Protein AF-A0A6J8DL76-F1 (afdb_monomer)

Sequence (234 aa):
MAEYVQQSIEEMLPELEQMERVGICTGIETRKILKKRTNYEYKLRRRTKCKEDFMQYIKYEVDVLKLIHSRRQKVRYHHKKTEIEYAITCRIHNLFRMVTNRFPNDVKLWLSHIEFSQSRKEKANVSKFFTKMLQVHNKKADLWILAAKWEWENNNSPDNARHLLQQGIRYLSNSQPLWLEYFRMELLYAEKLRQRRSVLGIEEEETDKVSDSVLEGYVAEVVYKKAIEAIPGI

Structure (mmCIF, N/CA/C/O backbone):
data_AF-A0A6J8DL76-F1
#
_entry.id   AF-A0A6J8DL76-F1
#
loop_
_atom_site.group_PDB
_atom_site.id
_atom_site.type_symbol
_atom_site.label_atom_id
_atom_site.label_alt_id
_atom_site.label_comp_id
_atom_site.label_asym_id
_atom_site.label_entity_id
_atom_site.label_seq_id
_atom_site.pdbx_PDB_ins_code
_atom_site.Cartn_x
_atom_site.Cartn_y
_atom_site.Cartn_z
_atom_site.occupancy
_atom_site.B_iso_or_equiv
_atom_site.auth_seq_id
_atom_site.auth_comp_id
_atom_site.auth_asym_id
_atom_site.auth_atom_id
_atom_site.pdbx_PDB_model_num
ATOM 1 N N . MET A 1 1 ? -19.786 -20.331 14.851 1.00 62.69 1 MET A N 1
ATOM 2 C CA . MET A 1 1 ? -19.976 -18.900 14.487 1.00 62.69 1 MET A CA 1
ATOM 3 C C . MET A 1 1 ? -19.642 -17.999 15.665 1.00 62.69 1 MET A C 1
ATOM 5 O O . MET A 1 1 ? -18.737 -17.192 15.524 1.00 62.69 1 MET A O 1
ATOM 9 N N . ALA A 1 2 ? -20.335 -18.161 16.799 1.00 76.44 2 ALA A N 1
ATOM 10 C CA . ALA A 1 2 ? -20.103 -17.379 18.013 1.00 76.44 2 ALA A CA 1
ATOM 11 C C . ALA A 1 2 ? -18.722 -17.641 18.645 1.00 76.44 2 ALA A C 1
ATOM 13 O O . ALA A 1 2 ? -18.037 -16.684 18.969 1.00 76.44 2 ALA A O 1
ATOM 14 N N . GLU A 1 3 ? -18.265 -18.898 18.706 1.00 80.44 3 GLU A N 1
ATOM 15 C CA . GLU A 1 3 ? -16.956 -19.262 19.289 1.00 80.44 3 GLU A CA 1
ATOM 16 C C . GLU A 1 3 ? -15.783 -18.517 18.652 1.00 80.44 3 GLU A C 1
ATOM 18 O O . GLU A 1 3 ? -14.941 -17.957 19.338 1.00 80.44 3 GLU A O 1
ATOM 23 N N . TYR A 1 4 ? -15.757 -18.419 17.326 1.00 79.00 4 TYR A N 1
ATOM 24 C CA . TYR A 1 4 ? -14.683 -17.691 16.672 1.00 79.00 4 TYR A CA 1
ATOM 25 C C . TYR A 1 4 ? -14.781 -16.165 16.841 1.00 79.00 4 TYR A C 1
ATOM 27 O O . TYR A 1 4 ? -13.765 -15.484 16.765 1.00 79.00 4 TYR A O 1
ATOM 35 N N . VAL A 1 5 ? -15.989 -15.606 17.012 1.00 81.44 5 VAL A N 1
ATOM 36 C CA . VAL A 1 5 ? -16.136 -14.184 17.380 1.00 81.44 5 VAL A CA 1
ATOM 37 C C . VAL A 1 5 ? -15.601 -13.977 18.793 1.00 81.44 5 VAL A C 1
ATOM 39 O O . VAL A 1 5 ? -14.903 -12.999 19.032 1.00 81.44 5 VAL A O 1
ATOM 42 N N . GLN A 1 6 ? -15.877 -14.917 19.697 1.00 83.81 6 GLN A N 1
ATOM 43 C CA . GLN A 1 6 ? -15.384 -14.902 21.068 1.00 83.81 6 GLN A CA 1
ATOM 44 C C . GLN A 1 6 ? -13.853 -14.954 21.114 1.00 83.81 6 GLN A C 1
ATOM 46 O O . GLN A 1 6 ? -13.244 -14.102 21.747 1.00 83.81 6 GLN A O 1
ATOM 51 N N . GLN A 1 7 ? -13.235 -15.845 20.339 1.00 86.06 7 GLN A N 1
ATOM 52 C CA . GLN A 1 7 ? -11.780 -15.915 20.208 1.00 86.06 7 GLN A CA 1
ATOM 53 C C . GLN A 1 7 ? -11.183 -14.595 19.695 1.00 86.06 7 GLN A C 1
ATOM 55 O O . GLN A 1 7 ? -10.232 -14.071 20.267 1.00 86.06 7 GLN A O 1
ATOM 60 N N . SER A 1 8 ? -11.769 -14.006 18.645 1.00 82.75 8 SER A N 1
ATOM 61 C CA . SER A 1 8 ? -11.318 -12.703 18.143 1.00 82.75 8 SER A CA 1
ATOM 62 C C . SER A 1 8 ? -11.475 -11.603 19.197 1.00 82.75 8 SER A C 1
ATOM 64 O O . SER A 1 8 ? -10.635 -10.716 19.281 1.00 82.75 8 SER A O 1
ATOM 66 N N . ILE A 1 9 ? -12.528 -11.651 20.017 1.00 86.12 9 ILE A N 1
ATOM 67 C CA . ILE A 1 9 ? -12.724 -10.722 21.135 1.00 86.12 9 ILE A CA 1
ATOM 68 C C . ILE A 1 9 ? -11.639 -10.892 22.195 1.00 86.12 9 ILE A C 1
ATOM 70 O O . ILE A 1 9 ? -11.075 -9.890 22.626 1.00 86.12 9 ILE A O 1
ATOM 74 N N . GLU A 1 10 ? -11.324 -12.124 22.578 1.00 88.38 10 GLU A N 1
ATOM 75 C CA . GLU A 1 10 ? -10.293 -12.438 23.569 1.00 88.38 10 GLU A CA 1
ATOM 76 C C . GLU A 1 10 ? -8.916 -11.923 23.137 1.00 88.38 10 GLU A C 1
ATOM 78 O O . GLU A 1 10 ? -8.224 -11.292 23.933 1.00 88.38 10 GLU A O 1
ATOM 83 N N . GLU A 1 11 ? -8.565 -12.060 21.855 1.00 86.62 11 GLU A N 1
ATOM 84 C CA . GLU A 1 11 ? -7.335 -11.489 21.288 1.00 86.62 11 GLU A CA 1
ATOM 85 C C . GLU A 1 11 ? -7.283 -9.948 21.379 1.00 86.62 11 GLU A C 1
ATOM 87 O O . GLU A 1 11 ? -6.202 -9.358 21.399 1.00 86.62 11 GLU A O 1
ATOM 92 N N . MET A 1 12 ? -8.438 -9.274 21.443 1.00 87.19 12 MET A N 1
ATOM 93 C CA . MET A 1 12 ? -8.547 -7.811 21.533 1.00 87.19 12 MET A CA 1
ATOM 94 C C . MET A 1 12 ? -8.566 -7.277 22.972 1.00 87.19 12 MET A C 1
ATOM 96 O O . MET A 1 12 ? -8.413 -6.070 23.169 1.00 87.19 12 MET A O 1
ATOM 100 N N . LEU A 1 13 ? -8.774 -8.122 23.984 1.00 87.56 13 LEU A N 1
ATOM 101 C CA . LEU A 1 13 ? -8.866 -7.669 25.377 1.00 87.56 13 LEU A CA 1
ATOM 102 C C . LEU A 1 13 ? -7.544 -7.100 25.915 1.00 87.56 13 LEU A C 1
ATOM 104 O O . LEU A 1 13 ? -7.583 -5.999 26.472 1.00 87.56 13 LEU A O 1
ATOM 108 N N . PRO A 1 14 ? -6.374 -7.742 25.702 1.00 88.62 14 PRO A N 1
ATOM 109 C CA . PRO A 1 14 ? -5.116 -7.238 26.240 1.00 88.62 14 PRO A CA 1
ATOM 110 C C . PRO A 1 14 ? -4.807 -5.818 25.763 1.00 88.62 14 PRO A C 1
ATOM 112 O O . PRO A 1 14 ? -4.433 -4.969 26.570 1.00 88.62 14 PRO A O 1
ATOM 115 N N . GLU A 1 15 ? -5.015 -5.515 24.476 1.00 88.88 15 GLU A N 1
ATOM 116 C CA . GLU A 1 15 ? -4.757 -4.168 23.950 1.00 88.88 15 GLU A CA 1
ATOM 117 C C . GLU A 1 15 ? -5.680 -3.109 24.573 1.00 88.88 15 GLU A C 1
ATOM 119 O O . GLU A 1 15 ? -5.218 -2.010 24.882 1.00 88.88 15 GLU A O 1
ATOM 124 N N . LEU A 1 16 ? -6.957 -3.430 24.813 1.00 87.38 16 LEU A N 1
ATOM 125 C CA . LEU A 1 16 ? -7.923 -2.502 25.404 1.00 87.38 16 LEU A CA 1
ATOM 126 C C . LEU A 1 16 ? -7.629 -2.245 26.884 1.00 87.38 16 LEU A C 1
ATOM 128 O O . LEU A 1 16 ? -7.693 -1.096 27.323 1.00 87.38 16 LEU A O 1
ATOM 132 N N . GLU A 1 17 ? -7.242 -3.278 27.634 1.00 87.62 17 GLU A N 1
ATOM 133 C CA . GLU A 1 17 ? -6.797 -3.118 29.019 1.00 87.62 17 GLU A CA 1
ATOM 134 C C . GLU A 1 17 ? -5.550 -2.238 29.108 1.00 87.62 17 GLU A C 1
ATOM 136 O O . GLU A 1 17 ? -5.467 -1.360 29.966 1.00 87.62 17 GLU A O 1
ATOM 141 N N . GLN A 1 18 ? -4.578 -2.426 28.208 1.00 86.31 18 GLN A N 1
ATOM 142 C CA . GLN A 1 18 ? -3.398 -1.563 28.189 1.00 86.31 18 GLN A CA 1
ATOM 143 C C . GLN A 1 18 ? -3.759 -0.120 27.824 1.00 86.31 18 GLN A C 1
ATOM 145 O O . GLN A 1 18 ? -3.187 0.807 28.394 1.00 86.31 18 GLN A O 1
ATOM 150 N N . MET A 1 19 ? -4.712 0.105 26.914 1.00 86.19 19 MET A N 1
ATOM 151 C CA . MET A 1 19 ? -5.176 1.458 26.584 1.00 86.19 19 MET A CA 1
ATOM 152 C C . MET A 1 19 ? -5.778 2.182 27.794 1.00 86.19 19 MET A C 1
ATOM 154 O O . MET A 1 19 ? -5.574 3.392 27.934 1.00 86.19 19 MET A O 1
ATOM 158 N N . GLU A 1 20 ? -6.483 1.451 28.658 1.00 88.06 20 GLU A N 1
ATOM 159 C CA . GLU A 1 20 ? -7.056 1.971 29.901 1.00 88.06 20 GLU A CA 1
ATOM 160 C C . GLU A 1 20 ? -5.982 2.208 30.970 1.00 88.06 20 GLU A C 1
ATOM 162 O O . GLU A 1 20 ? -5.913 3.300 31.528 1.00 88.06 20 GLU A O 1
ATOM 167 N N . ARG A 1 21 ? -5.066 1.250 31.181 1.00 85.69 21 ARG A N 1
ATOM 168 C CA . ARG A 1 21 ? -3.944 1.390 32.134 1.00 85.69 21 ARG A CA 1
ATOM 169 C C . ARG A 1 21 ? -3.031 2.567 31.805 1.00 85.69 21 ARG A C 1
ATOM 171 O O . ARG A 1 21 ? -2.523 3.229 32.701 1.00 85.69 21 ARG A O 1
ATOM 178 N N . VAL A 1 22 ? -2.811 2.819 30.517 1.00 83.88 22 VAL A N 1
ATOM 179 C CA . VAL A 1 22 ? -1.987 3.934 30.035 1.00 83.88 22 VAL A CA 1
ATOM 180 C C . VAL A 1 22 ? -2.760 5.267 30.059 1.00 83.88 22 VAL A C 1
ATOM 182 O O . VAL A 1 22 ? -2.176 6.325 29.839 1.00 83.88 22 VAL A O 1
ATOM 185 N N . GLY A 1 23 ? -4.070 5.245 30.331 1.00 81.56 23 GLY A N 1
ATOM 186 C CA . GLY A 1 23 ? -4.909 6.444 30.398 1.00 81.56 23 GLY A CA 1
ATOM 187 C C . GLY A 1 23 ? -5.188 7.088 29.036 1.00 81.56 23 GLY A C 1
ATOM 188 O O . GLY A 1 23 ? -5.550 8.259 28.965 1.00 81.56 23 GLY A O 1
ATOM 189 N N . ILE A 1 24 ? -5.017 6.348 27.934 1.00 84.38 24 ILE A N 1
ATOM 190 C CA . ILE A 1 24 ? -5.287 6.853 26.574 1.00 84.38 24 ILE A CA 1
ATOM 191 C C . ILE A 1 24 ? -6.793 6.889 26.318 1.00 84.38 24 ILE A C 1
ATOM 193 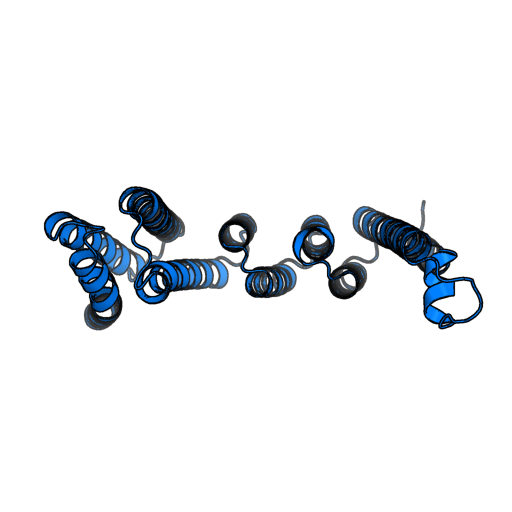O O . ILE A 1 24 ? -7.304 7.790 25.646 1.00 84.38 24 ILE A O 1
ATOM 197 N N . CYS A 1 25 ? -7.505 5.892 26.832 1.00 86.81 25 CYS A N 1
ATOM 198 C CA . CYS A 1 25 ? -8.950 5.775 26.733 1.00 86.81 25 CYS A CA 1
ATOM 199 C C . CYS A 1 25 ? -9.547 5.540 28.113 1.00 86.81 25 CYS A C 1
ATOM 201 O O . CYS A 1 25 ? -8.943 4.892 28.962 1.00 86.81 25 CYS A O 1
ATOM 203 N N . THR A 1 26 ? -10.757 6.050 28.314 1.00 90.62 26 THR A N 1
ATOM 204 C CA . THR A 1 26 ? -11.534 5.749 29.522 1.00 90.62 26 THR A CA 1
ATOM 205 C C . THR A 1 26 ? -12.208 4.382 29.397 1.00 90.62 26 THR A C 1
ATOM 207 O O . THR A 1 26 ? -12.521 3.949 28.284 1.00 90.62 26 THR A O 1
ATOM 210 N N . GLY A 1 27 ? -12.531 3.733 30.519 1.00 89.25 27 GLY A N 1
ATOM 211 C CA . GLY A 1 27 ? -13.253 2.451 30.523 1.00 89.25 27 GLY A CA 1
ATOM 212 C C . GLY A 1 27 ? -14.601 2.480 29.779 1.00 89.25 27 GLY A C 1
ATOM 213 O O . GLY A 1 27 ? -15.072 1.479 29.239 1.00 89.25 27 GLY A O 1
ATOM 214 N N . ILE A 1 28 ? -15.241 3.650 29.680 1.00 91.62 28 ILE A N 1
ATOM 215 C CA . ILE A 1 28 ? -16.479 3.824 28.902 1.00 91.62 28 ILE A CA 1
ATOM 216 C C . ILE A 1 28 ? -16.181 3.772 27.397 1.00 91.62 28 ILE A C 1
ATOM 218 O O . ILE A 1 28 ? -16.939 3.189 26.618 1.00 91.62 28 ILE A O 1
ATOM 222 N N . GLU A 1 29 ? -15.081 4.385 26.967 1.00 91.50 29 GLU A N 1
ATOM 223 C CA . GLU A 1 29 ? -14.655 4.384 25.570 1.00 91.50 29 GLU A CA 1
ATOM 224 C C . GLU A 1 29 ? -14.157 3.012 25.128 1.00 91.50 29 GLU A C 1
ATOM 226 O O . GLU A 1 29 ? -14.534 2.573 24.042 1.00 91.50 29 GLU A O 1
ATOM 231 N N . THR A 1 30 ? -13.386 2.305 25.960 1.00 89.88 30 THR A N 1
ATOM 232 C CA . THR A 1 30 ? -12.915 0.945 25.649 1.00 89.88 30 THR A CA 1
ATOM 233 C C . THR A 1 30 ? -14.094 -0.009 25.458 1.00 89.88 30 THR A C 1
ATOM 235 O O . THR A 1 30 ? -14.145 -0.721 24.456 1.00 89.88 30 THR A O 1
ATOM 238 N N . ARG A 1 31 ? -15.128 0.067 26.311 1.00 91.12 31 ARG A N 1
ATOM 239 C CA . ARG A 1 31 ? -16.387 -0.683 26.129 1.00 91.12 31 ARG A CA 1
ATOM 240 C C . ARG A 1 31 ? -17.121 -0.312 24.839 1.00 91.12 31 ARG A C 1
ATOM 242 O O . ARG A 1 31 ? -17.650 -1.191 24.157 1.00 91.12 31 ARG A O 1
ATOM 249 N N . LYS A 1 32 ? -17.156 0.975 24.469 1.00 93.56 32 LYS A N 1
ATOM 250 C CA . LYS A 1 32 ? -17.749 1.423 23.193 1.00 93.56 32 LYS A CA 1
ATOM 251 C C . LYS A 1 32 ? -16.972 0.888 21.988 1.00 93.56 32 LYS A C 1
ATOM 253 O O . LYS A 1 32 ? -17.602 0.472 21.015 1.00 93.56 32 LYS A O 1
ATOM 258 N N . ILE A 1 33 ? -15.640 0.886 22.049 1.00 92.38 33 ILE A N 1
ATOM 259 C CA . ILE A 1 33 ? -14.771 0.323 21.005 1.00 92.38 33 ILE A CA 1
ATOM 260 C C . ILE A 1 33 ? -15.022 -1.178 20.881 1.00 92.38 33 ILE A C 1
ATOM 262 O O . ILE A 1 33 ? -15.298 -1.659 19.782 1.00 92.38 33 ILE A O 1
ATOM 266 N N . LEU A 1 34 ? -15.033 -1.894 22.007 1.00 92.06 34 LEU A N 1
ATOM 267 C CA . LEU A 1 34 ? -15.304 -3.325 22.047 1.00 92.06 34 LEU A CA 1
ATOM 268 C C . LEU A 1 34 ? -16.658 -3.650 21.408 1.00 92.06 34 LEU A C 1
ATOM 270 O O . LEU A 1 34 ? -16.714 -4.453 20.483 1.00 92.06 34 LEU A O 1
ATOM 274 N N . LYS A 1 35 ? -17.731 -2.952 21.802 1.00 93.00 35 LYS A N 1
ATOM 275 C CA . LYS A 1 35 ? -19.075 -3.143 21.229 1.00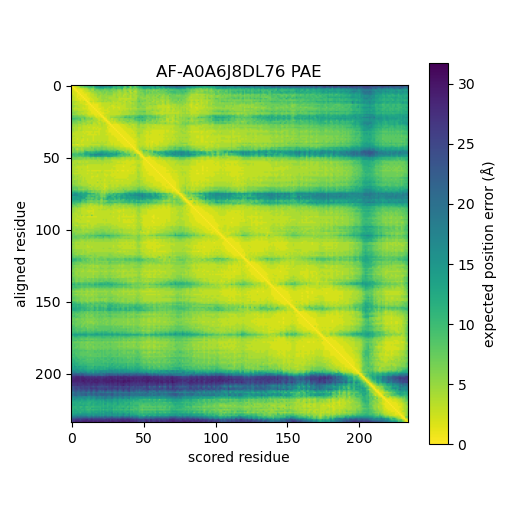 93.00 35 LYS A CA 1
ATOM 276 C C . LYS A 1 35 ? -19.129 -2.871 19.721 1.00 93.00 35 LYS A C 1
ATOM 278 O O . LYS A 1 35 ? -19.870 -3.530 18.997 1.00 93.00 35 LYS A O 1
ATOM 283 N N . LYS A 1 36 ? -18.379 -1.886 19.216 1.00 93.56 36 LYS A N 1
ATOM 284 C CA . LYS A 1 36 ? -18.308 -1.639 17.767 1.00 93.56 36 LYS A CA 1
ATOM 285 C C . LYS A 1 36 ? -17.554 -2.754 17.045 1.00 93.56 36 LYS A C 1
ATOM 287 O O . LYS A 1 36 ? -18.025 -3.205 16.005 1.00 93.56 36 LYS A O 1
ATOM 292 N N . ARG A 1 37 ? -16.436 -3.220 17.601 1.00 93.06 37 ARG A N 1
ATOM 293 C CA . ARG A 1 37 ? -15.647 -4.326 17.040 1.00 93.06 37 ARG A CA 1
ATOM 294 C C . ARG A 1 37 ? -16.427 -5.631 17.013 1.00 93.06 37 ARG A C 1
ATOM 296 O O . ARG A 1 37 ? -16.474 -6.263 15.965 1.00 93.06 37 ARG A O 1
ATOM 303 N N . THR A 1 38 ? -17.127 -5.978 18.094 1.00 90.75 38 THR A N 1
ATOM 304 C CA . THR A 1 38 ? -17.978 -7.177 18.124 1.00 90.75 38 THR A CA 1
ATOM 305 C C . THR A 1 38 ? -19.027 -7.140 17.015 1.00 90.75 38 THR A C 1
ATOM 307 O O . THR A 1 38 ? -19.193 -8.116 16.289 1.00 90.75 38 THR A O 1
ATOM 310 N N . ASN A 1 39 ? -19.680 -5.994 16.806 1.00 91.81 39 ASN A N 1
ATOM 311 C CA . ASN A 1 39 ? -20.649 -5.831 15.724 1.00 91.81 39 ASN A CA 1
ATOM 312 C C . ASN A 1 39 ? -20.027 -6.044 14.334 1.00 91.81 39 ASN A C 1
ATOM 314 O O . ASN A 1 39 ? -20.664 -6.665 13.481 1.00 91.81 39 ASN A O 1
ATOM 318 N N . TYR A 1 40 ? -18.810 -5.547 14.088 1.00 91.38 40 TYR A N 1
ATOM 319 C CA . TYR A 1 40 ? -18.106 -5.795 12.827 1.00 91.38 40 TYR A CA 1
ATOM 320 C C . TYR A 1 40 ? -17.702 -7.265 12.674 1.00 91.38 40 TYR A C 1
ATOM 322 O O . TYR A 1 40 ? -17.945 -7.835 11.615 1.00 91.38 40 TYR A O 1
ATOM 330 N N . GLU A 1 41 ? -17.209 -7.918 13.725 1.00 89.88 41 GLU A N 1
ATOM 331 C CA . GLU A 1 41 ? -16.883 -9.351 13.702 1.00 89.88 41 GLU A CA 1
ATOM 332 C C . GLU A 1 41 ? -18.104 -10.219 13.365 1.00 89.88 41 GLU A C 1
ATOM 334 O O . GLU A 1 41 ? -18.044 -11.100 12.501 1.00 89.88 41 GLU A O 1
ATOM 339 N N . TYR A 1 42 ? -19.263 -9.914 13.954 1.00 89.69 42 TYR A N 1
ATOM 340 C CA . TYR A 1 42 ? -20.512 -10.583 13.589 1.00 89.69 42 TYR A CA 1
ATOM 341 C C . TYR A 1 42 ? -20.901 -10.339 12.127 1.00 89.69 42 TYR A C 1
ATOM 343 O O . TYR A 1 42 ? -21.353 -11.272 11.458 1.00 89.69 42 TYR A O 1
ATOM 351 N N . LYS A 1 43 ? -20.717 -9.117 11.605 1.00 87.69 43 LYS A N 1
ATOM 352 C CA . LYS A 1 43 ? -20.978 -8.800 10.189 1.00 87.69 43 LYS A CA 1
ATOM 353 C C . LYS A 1 43 ? -20.057 -9.580 9.248 1.00 87.69 43 LYS A C 1
ATOM 355 O O . LYS A 1 43 ? -20.544 -10.180 8.295 1.00 87.69 43 LYS A O 1
ATOM 360 N N . LEU A 1 44 ? -18.761 -9.649 9.546 1.00 85.00 44 LEU A N 1
ATOM 361 C CA . LEU A 1 44 ? -17.752 -10.324 8.719 1.00 85.00 44 LEU A CA 1
ATOM 362 C C . LEU A 1 44 ? -17.965 -11.831 8.601 1.00 85.00 44 LEU A C 1
ATOM 364 O O . LEU A 1 44 ? -17.535 -12.454 7.623 1.00 85.00 44 LEU A O 1
ATOM 368 N N . ARG A 1 45 ? -18.602 -12.437 9.604 1.00 84.06 45 ARG A N 1
ATOM 369 C CA . ARG A 1 45 ? -18.860 -13.875 9.612 1.00 84.06 45 ARG A CA 1
ATOM 370 C C . ARG A 1 45 ? -20.197 -14.265 8.993 1.00 84.06 45 ARG A C 1
ATOM 372 O O . ARG A 1 45 ? -20.409 -15.459 8.795 1.00 84.06 45 ARG A O 1
ATOM 379 N N . ARG A 1 46 ? -21.067 -13.308 8.636 1.00 83.38 46 ARG A N 1
ATOM 380 C CA . ARG A 1 46 ? -22.318 -13.579 7.901 1.00 83.38 46 ARG A CA 1
ATOM 381 C C . ARG A 1 46 ? -22.045 -14.431 6.656 1.00 83.38 46 ARG A C 1
ATOM 383 O O . ARG A 1 46 ? -20.976 -14.345 6.051 1.00 83.38 46 ARG A O 1
ATOM 390 N N . ARG A 1 47 ? -23.030 -15.254 6.267 1.00 69.31 47 ARG A N 1
ATOM 391 C CA . ARG A 1 47 ? -22.931 -16.131 5.083 1.00 69.31 47 ARG A CA 1
ATOM 392 C C . ARG A 1 47 ? -22.643 -15.323 3.814 1.00 69.31 47 ARG A C 1
ATOM 394 O O . ARG A 1 47 ? -21.773 -15.694 3.034 1.00 69.31 47 ARG A O 1
ATOM 401 N N . THR A 1 48 ? -23.318 -14.189 3.654 1.00 77.62 48 THR A N 1
ATOM 402 C CA . THR A 1 48 ? -23.055 -13.202 2.605 1.00 77.62 48 THR A CA 1
ATOM 403 C C . THR A 1 48 ? -22.068 -12.163 3.122 1.00 77.62 48 THR A C 1
ATOM 405 O O . THR A 1 48 ? -22.409 -11.352 3.985 1.00 77.62 48 THR A O 1
ATOM 408 N N . LYS A 1 49 ? -20.837 -12.197 2.613 1.00 77.94 49 LYS A N 1
ATOM 409 C CA . LYS A 1 49 ? -19.790 -11.243 2.988 1.00 77.94 49 LYS A CA 1
ATOM 410 C C . LYS A 1 49 ? -19.722 -10.128 1.954 1.00 77.94 49 LYS A C 1
ATOM 412 O O . LYS A 1 49 ? -19.292 -10.376 0.828 1.00 77.94 49 LYS A O 1
ATOM 417 N N . CYS A 1 50 ? -20.123 -8.924 2.343 1.00 83.94 50 CYS A N 1
ATOM 418 C CA . CYS A 1 50 ? -20.072 -7.747 1.483 1.00 83.94 50 CYS A CA 1
ATOM 419 C C . CYS A 1 50 ? -18.705 -7.064 1.591 1.00 83.94 50 CYS A C 1
ATOM 421 O O . CYS A 1 50 ? -18.121 -6.988 2.673 1.00 83.94 50 CYS A O 1
ATOM 423 N N . LYS A 1 51 ? -18.190 -6.547 0.472 1.00 87.50 51 LYS A N 1
ATOM 424 C CA . LYS A 1 51 ? -16.928 -5.791 0.432 1.00 87.50 51 LYS A CA 1
ATOM 425 C C . LYS A 1 51 ? -17.017 -4.534 1.304 1.00 87.50 51 LYS A C 1
ATOM 427 O O . LYS A 1 51 ? -16.065 -4.178 1.994 1.00 87.50 51 LYS A O 1
ATOM 432 N N . GLU A 1 52 ? -18.176 -3.890 1.299 1.00 89.69 52 GLU A N 1
ATOM 433 C CA . GLU A 1 52 ? -18.473 -2.652 2.015 1.00 89.69 52 GLU A CA 1
ATOM 434 C C . GLU A 1 52 ? -18.306 -2.823 3.528 1.00 89.69 52 GLU A C 1
ATOM 436 O O . GLU A 1 52 ? -17.770 -1.930 4.179 1.00 89.69 52 GLU A O 1
ATOM 441 N N . ASP A 1 53 ? -18.688 -3.978 4.082 1.00 90.94 53 ASP A N 1
ATOM 442 C CA . ASP A 1 53 ? -18.546 -4.262 5.515 1.00 90.94 53 ASP A CA 1
ATOM 443 C C . ASP A 1 53 ? -17.073 -4.292 5.937 1.00 90.94 53 ASP A C 1
ATOM 445 O O . ASP A 1 53 ? -16.706 -3.720 6.966 1.00 90.94 53 ASP A O 1
ATOM 449 N N . PHE A 1 54 ? -16.205 -4.901 5.121 1.00 90.50 54 PHE A N 1
ATOM 450 C CA . PHE A 1 54 ? -14.770 -4.873 5.383 1.00 90.50 54 PHE A CA 1
ATOM 451 C C . PHE A 1 54 ? -14.200 -3.461 5.266 1.00 90.50 54 PHE A C 1
ATOM 453 O O . PHE A 1 54 ? -13.409 -3.055 6.112 1.00 90.50 54 PHE A O 1
ATOM 460 N N . MET A 1 55 ? -14.607 -2.701 4.247 1.00 92.00 55 MET A N 1
ATOM 461 C CA . MET A 1 55 ? -14.130 -1.329 4.054 1.00 92.00 55 MET A CA 1
ATOM 462 C C . MET A 1 55 ? -14.541 -0.415 5.208 1.00 92.00 55 MET A C 1
ATOM 464 O O . MET A 1 55 ? -13.730 0.376 5.690 1.00 92.00 55 MET A O 1
ATOM 468 N N . GLN A 1 56 ? -15.776 -0.549 5.695 1.00 93.50 56 GLN A N 1
ATOM 469 C CA . GLN A 1 56 ? -16.246 0.162 6.883 1.00 93.50 56 GLN A CA 1
ATOM 470 C C . GLN A 1 56 ? -15.442 -0.230 8.120 1.00 93.50 56 GLN A C 1
ATOM 472 O O . GLN A 1 56 ? -15.082 0.644 8.912 1.00 93.50 56 GLN A O 1
ATOM 477 N N . TYR A 1 57 ? -15.128 -1.518 8.277 1.00 94.06 57 TYR A N 1
ATOM 478 C CA . TYR A 1 57 ? -14.367 -1.969 9.430 1.00 94.06 57 TYR A CA 1
ATOM 479 C C . TYR A 1 57 ? -12.909 -1.494 9.396 1.00 94.06 57 TYR A C 1
ATOM 481 O O . TYR A 1 57 ? -12.413 -0.958 10.385 1.00 94.06 57 TYR A O 1
ATOM 489 N N . ILE A 1 58 ? -12.249 -1.593 8.241 1.00 94.31 58 ILE A N 1
ATOM 490 C CA . ILE A 1 58 ? -10.894 -1.072 8.025 1.00 94.31 58 ILE A CA 1
ATOM 491 C C . ILE A 1 58 ? -10.854 0.429 8.310 1.00 94.31 58 ILE A C 1
ATOM 493 O O . ILE A 1 58 ? -9.995 0.883 9.063 1.00 94.31 58 ILE A O 1
ATOM 497 N N . LYS A 1 59 ? -11.807 1.199 7.766 1.00 94.75 59 LYS A N 1
ATOM 498 C CA . LYS A 1 59 ? -11.910 2.640 8.032 1.00 94.75 59 LYS A CA 1
ATOM 499 C C . LYS A 1 59 ? -12.033 2.915 9.530 1.00 94.75 59 LYS A C 1
ATOM 501 O O . LYS A 1 59 ? -11.315 3.759 10.055 1.00 94.75 59 LYS A O 1
ATOM 506 N N . TYR A 1 60 ? -12.892 2.166 10.220 1.00 95.50 60 TYR A N 1
ATOM 507 C CA . TYR A 1 60 ? -13.067 2.297 11.660 1.00 95.50 60 TYR A CA 1
ATOM 508 C C . TYR A 1 60 ? -11.774 2.016 12.444 1.00 95.50 60 TYR A C 1
ATOM 510 O O . TYR A 1 60 ? -11.413 2.815 13.304 1.00 95.50 60 TYR A O 1
ATOM 518 N N . GLU A 1 61 ? -11.050 0.934 12.147 1.00 94.19 61 GLU A N 1
ATOM 519 C CA . GLU A 1 61 ? -9.783 0.624 12.831 1.00 94.19 61 GLU A CA 1
ATOM 520 C C . GLU A 1 61 ? -8.692 1.664 12.528 1.00 94.19 61 GLU A C 1
ATOM 522 O O . GLU A 1 61 ? -7.945 2.053 13.428 1.00 94.19 61 GLU A O 1
ATOM 527 N N . VAL A 1 62 ? -8.628 2.184 11.297 1.00 94.19 62 VAL A N 1
ATOM 528 C CA . VAL A 1 62 ? -7.722 3.289 10.939 1.00 94.19 62 VAL A CA 1
ATOM 529 C C . VAL A 1 62 ? -8.055 4.553 11.738 1.00 94.19 62 VAL A C 1
ATOM 531 O O . VAL A 1 62 ? -7.148 5.220 12.237 1.00 94.19 62 VAL A O 1
ATOM 534 N N . ASP A 1 63 ? -9.337 4.881 11.902 1.00 94.81 63 ASP A N 1
ATOM 535 C CA . ASP A 1 63 ? -9.773 6.042 12.683 1.00 94.81 63 ASP A CA 1
ATOM 536 C C . ASP A 1 63 ? -9.476 5.867 14.183 1.00 94.81 63 ASP A C 1
ATOM 538 O O . ASP A 1 63 ? -9.028 6.810 14.839 1.00 94.81 63 ASP A O 1
ATOM 542 N N . VAL A 1 64 ? -9.640 4.653 14.724 1.00 92.50 64 VAL A N 1
ATOM 543 C CA . VAL A 1 64 ? -9.226 4.315 16.097 1.00 92.50 64 VAL A CA 1
ATOM 544 C C . VAL A 1 64 ? -7.715 4.485 16.262 1.00 92.50 64 VAL A C 1
ATOM 546 O O . VAL A 1 64 ? -7.273 5.104 17.231 1.00 92.50 64 VAL A O 1
ATOM 549 N N . LEU A 1 65 ? -6.912 4.012 15.306 1.00 91.94 65 LEU A N 1
ATOM 550 C CA . LEU A 1 65 ? -5.458 4.170 15.343 1.00 91.94 65 LEU A CA 1
ATOM 551 C C . LEU A 1 65 ? -5.044 5.650 15.311 1.00 91.94 65 LEU A C 1
ATOM 553 O O . LEU A 1 65 ? -4.188 6.064 16.095 1.00 91.94 65 LEU A O 1
ATOM 557 N N . LYS A 1 66 ? -5.679 6.466 14.459 1.00 92.12 66 LYS A N 1
ATOM 558 C CA . LYS A 1 66 ? -5.460 7.923 14.411 1.00 92.12 66 LYS A CA 1
ATOM 559 C C . LYS A 1 66 ? -5.814 8.590 15.739 1.00 92.12 66 LYS A C 1
ATOM 561 O O . LYS A 1 66 ? -5.026 9.386 16.244 1.00 92.12 66 LYS A O 1
ATOM 566 N N . LEU A 1 67 ? -6.956 8.234 16.332 1.00 91.38 67 LEU A N 1
ATOM 567 C CA . LEU A 1 67 ? -7.383 8.749 17.635 1.00 91.38 67 LEU A CA 1
ATOM 568 C C . LEU A 1 67 ? -6.348 8.437 18.723 1.00 91.38 67 LEU A C 1
ATOM 570 O O . LEU A 1 67 ? -5.955 9.333 19.473 1.00 91.38 67 LEU A O 1
ATOM 574 N N . ILE A 1 68 ? -5.886 7.187 18.792 1.00 89.38 68 ILE A N 1
ATOM 575 C CA . ILE A 1 68 ? -4.861 6.751 19.751 1.00 89.38 68 ILE A CA 1
ATOM 576 C C . ILE A 1 68 ? -3.569 7.537 19.539 1.00 89.38 68 ILE A C 1
ATOM 578 O O . ILE A 1 68 ? -2.989 8.031 20.507 1.00 89.38 68 ILE A O 1
ATOM 582 N N . HIS A 1 69 ? -3.146 7.708 18.286 1.00 88.38 69 HIS A N 1
ATOM 583 C CA . HIS A 1 69 ? -1.945 8.463 17.957 1.00 88.38 69 HIS A CA 1
ATOM 584 C C . HIS A 1 69 ? -2.039 9.923 18.427 1.00 88.38 69 HIS A C 1
ATOM 586 O O . HIS A 1 69 ? -1.159 10.397 19.147 1.00 88.38 69 HIS A O 1
ATOM 592 N N . SER A 1 70 ? -3.136 10.620 18.112 1.00 89.69 70 SER A N 1
ATOM 593 C CA . SER A 1 70 ? -3.360 12.002 18.555 1.00 89.69 70 SER A CA 1
ATOM 594 C C . SER A 1 70 ? -3.420 12.131 20.079 1.00 89.69 70 SER A C 1
ATOM 596 O O . SER A 1 70 ? -2.928 13.109 20.637 1.00 89.69 70 SER A O 1
ATOM 598 N N . ARG A 1 71 ? -3.999 11.154 20.786 1.00 88.44 71 ARG A N 1
ATOM 599 C CA . ARG A 1 71 ? -4.048 11.169 22.256 1.00 88.44 71 ARG A CA 1
ATOM 600 C C . ARG A 1 71 ? -2.684 10.916 22.881 1.00 88.44 71 ARG A C 1
ATOM 602 O O . ARG A 1 71 ? -2.324 11.614 23.822 1.00 88.44 71 ARG A O 1
ATOM 609 N N . ARG A 1 72 ? -1.887 10.000 22.329 1.00 87.25 72 ARG A N 1
ATOM 610 C CA . ARG A 1 72 ? -0.507 9.778 22.786 1.00 87.25 72 ARG A CA 1
ATOM 611 C C . ARG A 1 72 ? 0.355 11.026 22.642 1.00 87.25 72 ARG A C 1
ATOM 613 O O . ARG A 1 72 ? 1.096 11.346 23.566 1.00 87.25 72 ARG A O 1
ATOM 620 N N . GLN A 1 73 ? 0.208 11.767 21.543 1.00 85.94 73 GLN A N 1
ATOM 621 C CA . GLN A 1 73 ? 0.902 13.047 21.371 1.00 85.94 73 GLN A CA 1
ATOM 622 C C . GLN A 1 73 ? 0.536 14.062 22.469 1.00 85.94 73 GLN A C 1
ATOM 624 O O . GLN A 1 73 ? 1.405 14.795 22.933 1.00 85.94 73 GLN A O 1
ATOM 629 N N . LYS A 1 74 ? -0.726 14.075 22.926 1.00 85.69 74 LYS A N 1
ATOM 630 C CA . LYS A 1 74 ? -1.194 14.958 24.009 1.00 85.69 74 L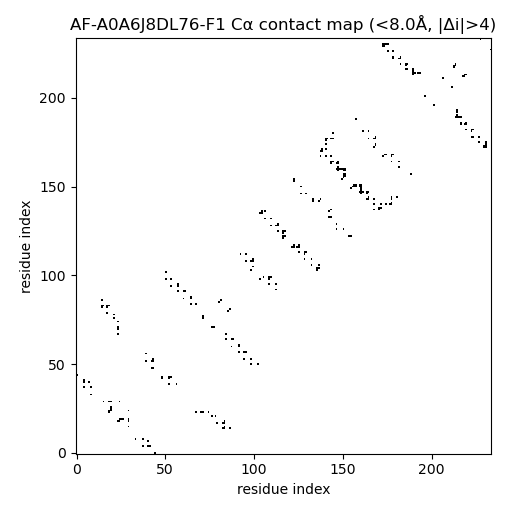YS A CA 1
ATOM 631 C C . LYS A 1 74 ? -0.699 14.528 25.389 1.00 85.69 74 LYS A C 1
ATOM 633 O O . LYS A 1 74 ? -0.210 15.361 26.139 1.00 85.69 74 LYS A O 1
ATOM 638 N N . VAL A 1 75 ? -0.807 13.238 25.711 1.00 82.88 75 VAL A N 1
ATOM 639 C CA . VAL A 1 75 ? -0.383 12.682 27.011 1.00 82.88 75 VAL A CA 1
ATOM 640 C C . VAL A 1 75 ? 1.151 12.648 27.128 1.00 82.88 75 VAL A C 1
ATOM 642 O O . VAL A 1 75 ? 1.686 12.593 28.229 1.00 82.88 75 VAL A O 1
ATOM 645 N N . ARG A 1 76 ? 1.875 12.695 25.996 1.00 76.81 76 ARG A N 1
ATOM 646 C CA . ARG A 1 76 ? 3.346 12.603 25.890 1.00 76.81 76 ARG A CA 1
ATOM 647 C C . ARG A 1 76 ? 3.943 11.338 26.519 1.00 76.81 76 ARG A C 1
ATOM 649 O O . ARG A 1 76 ? 5.146 11.259 26.750 1.00 76.81 76 ARG A O 1
ATOM 656 N N . TYR A 1 77 ? 3.121 10.311 26.715 1.00 76.50 77 TYR A N 1
ATOM 657 C CA . TYR A 1 77 ? 3.519 9.037 27.295 1.00 76.50 77 TYR A CA 1
ATOM 658 C C . TYR A 1 77 ? 3.473 7.921 26.240 1.00 76.50 77 TYR A C 1
ATOM 660 O O . TYR A 1 77 ? 2.429 7.584 25.670 1.00 76.50 77 TYR A O 1
ATOM 668 N N . HIS A 1 78 ? 4.647 7.357 25.953 1.00 73.94 78 HIS A N 1
ATOM 669 C CA . HIS A 1 78 ? 4.879 6.449 24.822 1.00 73.94 78 HIS A CA 1
ATOM 670 C C . HIS A 1 78 ? 5.077 4.985 25.237 1.00 73.94 78 HIS A C 1
ATOM 672 O O . HIS A 1 78 ? 5.367 4.136 24.393 1.00 73.94 78 HIS A O 1
ATOM 678 N N . HIS A 1 79 ? 4.888 4.664 26.517 1.00 74.69 79 HIS A N 1
ATOM 679 C CA . HIS A 1 79 ? 4.998 3.292 27.003 1.00 74.69 79 HIS A CA 1
ATOM 680 C C . HIS A 1 79 ? 3.963 2.381 26.314 1.00 74.69 79 HIS A C 1
ATOM 682 O O . HIS A 1 79 ? 2.852 2.819 25.969 1.00 74.69 79 HIS A O 1
ATOM 688 N N . LYS A 1 80 ? 4.350 1.120 26.070 1.00 76.56 80 LYS A N 1
ATOM 689 C CA . LYS A 1 80 ? 3.526 0.083 25.413 1.00 76.56 80 LYS A CA 1
ATOM 690 C C . LYS A 1 80 ? 2.952 0.474 24.049 1.00 76.56 80 LYS A C 1
ATOM 692 O O . LYS A 1 80 ? 1.909 -0.026 23.627 1.00 76.56 80 LYS A O 1
ATOM 697 N N . LYS A 1 81 ? 3.625 1.380 23.331 1.00 79.12 81 LYS A N 1
ATOM 698 C CA . LYS A 1 81 ? 3.230 1.766 21.970 1.00 79.12 81 LYS A CA 1
ATOM 699 C C . LYS A 1 81 ? 3.135 0.551 21.053 1.00 79.12 81 LYS A C 1
ATOM 701 O O . LYS A 1 81 ? 2.162 0.441 20.317 1.00 79.12 81 LYS A O 1
ATOM 706 N N . THR A 1 82 ? 4.101 -0.360 21.138 1.00 77.50 82 THR A N 1
ATOM 707 C CA . THR A 1 82 ? 4.117 -1.592 20.350 1.00 77.50 82 THR A CA 1
ATOM 708 C C . THR A 1 82 ? 2.901 -2.450 20.682 1.00 77.50 82 THR A C 1
ATOM 710 O O . THR A 1 82 ? 2.106 -2.694 19.796 1.00 77.50 82 THR A O 1
ATOM 713 N N . GLU A 1 83 ? 2.652 -2.790 21.948 1.00 81.25 83 GLU A N 1
ATOM 714 C CA . GLU A 1 83 ? 1.510 -3.639 22.342 1.00 81.25 83 GLU A CA 1
ATOM 715 C C . GLU A 1 83 ? 0.150 -3.131 21.830 1.00 81.25 83 GLU A C 1
ATOM 717 O O . GLU A 1 83 ? -0.684 -3.931 21.426 1.00 81.25 83 GLU A O 1
ATOM 722 N N . ILE A 1 84 ? -0.066 -1.812 21.804 1.00 84.19 84 ILE A N 1
ATOM 723 C CA . ILE A 1 84 ? -1.354 -1.228 21.399 1.00 84.19 84 ILE A CA 1
ATOM 724 C C . ILE A 1 84 ? -1.390 -0.911 19.897 1.00 84.19 84 ILE A C 1
ATOM 726 O O . ILE A 1 84 ? -2.265 -1.380 19.174 1.00 84.19 84 ILE A O 1
ATOM 730 N N . GLU A 1 85 ? -0.460 -0.091 19.397 1.00 87.50 85 GLU A N 1
ATOM 731 C CA . GLU A 1 85 ? -0.508 0.356 17.999 1.00 87.50 85 GLU A CA 1
ATOM 732 C C . GLU A 1 85 ? -0.157 -0.769 17.026 1.00 87.50 85 GLU A C 1
ATOM 734 O O . GLU A 1 85 ? -0.744 -0.829 15.945 1.00 87.50 85 GLU A O 1
ATOM 739 N N . TYR A 1 86 ? 0.785 -1.652 17.376 1.00 88.06 86 TYR A N 1
ATOM 740 C CA . TYR A 1 86 ? 1.143 -2.780 16.516 1.00 88.06 86 TYR A CA 1
ATOM 741 C C . TYR A 1 86 ? -0.011 -3.776 16.424 1.00 88.06 86 TYR A C 1
ATOM 743 O O . TYR A 1 86 ? -0.340 -4.185 15.319 1.00 88.06 86 TYR A O 1
ATOM 751 N N . ALA A 1 87 ? -0.692 -4.092 17.533 1.00 89.88 87 ALA A N 1
ATOM 752 C CA . ALA A 1 87 ? -1.836 -5.006 17.520 1.00 89.88 87 ALA A CA 1
ATOM 753 C C . ALA A 1 87 ? -2.966 -4.505 16.599 1.00 89.88 87 ALA A C 1
ATOM 755 O O . ALA A 1 87 ? -3.447 -5.246 15.736 1.00 89.88 87 ALA A O 1
ATOM 756 N N . ILE A 1 88 ? -3.307 -3.214 16.683 1.00 90.06 88 ILE A N 1
ATOM 757 C CA . ILE A 1 88 ? -4.290 -2.584 15.787 1.00 90.06 88 ILE A CA 1
ATOM 758 C C . ILE A 1 88 ? -3.791 -2.580 14.334 1.00 90.06 88 ILE A C 1
ATOM 760 O O . ILE A 1 88 ? -4.552 -2.879 13.415 1.00 90.06 88 ILE A O 1
ATOM 764 N N . THR A 1 89 ? -2.506 -2.298 14.107 1.00 91.62 89 THR A N 1
ATOM 765 C CA . THR A 1 89 ? -1.903 -2.313 12.761 1.00 91.62 89 THR A CA 1
ATOM 766 C C . THR A 1 89 ? -1.951 -3.719 12.146 1.00 91.62 89 THR A C 1
ATOM 768 O O . THR A 1 89 ? -2.389 -3.884 11.006 1.00 91.62 89 THR A O 1
ATOM 771 N N . CYS A 1 90 ? -1.601 -4.755 12.911 1.00 90.38 90 CYS A N 1
ATOM 772 C CA . CYS A 1 90 ? -1.717 -6.154 12.505 1.00 90.38 90 CYS A CA 1
ATOM 773 C C . CYS A 1 90 ? -3.161 -6.532 12.178 1.00 90.38 90 CYS A C 1
ATOM 775 O O . CYS A 1 90 ? -3.399 -7.212 11.178 1.00 90.38 90 CYS A O 1
ATOM 777 N N . ARG A 1 91 ? -4.135 -6.059 12.964 1.00 91.62 91 ARG A N 1
ATOM 778 C CA . ARG A 1 91 ? -5.559 -6.266 12.674 1.00 91.62 91 ARG A CA 1
ATOM 779 C C . ARG A 1 91 ? -5.955 -5.641 11.343 1.00 91.62 91 ARG A C 1
ATOM 781 O O . ARG A 1 91 ? -6.566 -6.318 10.521 1.00 91.62 91 ARG A O 1
ATOM 788 N N . ILE A 1 92 ? -5.550 -4.398 11.089 1.00 93.75 92 ILE A N 1
ATOM 789 C CA . ILE A 1 92 ? -5.804 -3.719 9.812 1.00 93.75 92 ILE A CA 1
ATOM 790 C C . ILE A 1 92 ? -5.193 -4.516 8.648 1.00 93.75 92 ILE A C 1
ATOM 792 O O . ILE A 1 92 ? -5.875 -4.767 7.656 1.00 93.75 92 ILE A O 1
ATOM 796 N N . HIS A 1 93 ? -3.953 -4.999 8.775 1.00 92.62 93 HIS A N 1
ATOM 797 C CA . HIS A 1 93 ? -3.335 -5.850 7.752 1.00 92.62 93 HIS A CA 1
ATOM 798 C C . HIS A 1 93 ? -4.063 -7.179 7.546 1.00 92.62 93 HIS A C 1
ATOM 800 O O . HIS A 1 93 ? -4.210 -7.621 6.406 1.00 92.62 93 HIS A O 1
ATOM 806 N N . ASN A 1 94 ? -4.537 -7.811 8.620 1.00 92.00 94 ASN A N 1
ATOM 807 C CA . ASN A 1 94 ? -5.325 -9.036 8.531 1.00 92.00 94 ASN A CA 1
ATOM 808 C C . ASN A 1 94 ? -6.640 -8.794 7.787 1.00 92.00 94 ASN A C 1
ATOM 810 O O . ASN A 1 94 ? -6.980 -9.581 6.905 1.00 92.00 94 ASN A O 1
ATOM 814 N N . LEU A 1 95 ? -7.330 -7.687 8.074 1.00 92.19 95 LEU A N 1
ATOM 815 C CA . LEU A 1 95 ? -8.552 -7.299 7.373 1.00 92.19 95 LEU A CA 1
ATOM 816 C C . LEU A 1 95 ? -8.297 -7.041 5.891 1.00 92.19 95 LEU A C 1
ATOM 818 O O . LEU A 1 95 ? -8.986 -7.624 5.056 1.00 92.19 95 LEU A O 1
ATOM 822 N N . PHE A 1 96 ? -7.274 -6.253 5.549 1.00 93.25 96 PHE A N 1
ATOM 823 C CA . PHE A 1 96 ? -6.895 -6.051 4.151 1.00 93.25 96 PHE A CA 1
ATOM 824 C C . PHE A 1 96 ? -6.573 -7.375 3.458 1.00 93.25 96 PHE A C 1
ATOM 826 O O . PHE A 1 96 ? -7.104 -7.629 2.385 1.00 93.25 96 PHE A O 1
ATOM 833 N N . ARG A 1 97 ? -5.802 -8.264 4.096 1.00 91.44 97 ARG A N 1
ATOM 834 C CA . ARG A 1 97 ? -5.482 -9.596 3.558 1.00 91.44 97 ARG A CA 1
ATOM 835 C C . ARG A 1 97 ? -6.732 -10.445 3.313 1.00 91.44 97 ARG A C 1
ATOM 837 O O . ARG A 1 97 ? -6.811 -11.144 2.308 1.00 91.44 97 ARG A O 1
ATOM 844 N N . MET A 1 98 ? -7.714 -10.404 4.213 1.00 89.81 98 MET A N 1
ATOM 845 C CA . MET A 1 98 ? -8.982 -11.118 4.024 1.00 89.81 98 MET A CA 1
ATOM 846 C C . MET A 1 98 ? -9.772 -10.571 2.832 1.00 89.81 98 MET A C 1
ATOM 848 O O . MET A 1 98 ? -10.382 -11.349 2.096 1.00 89.81 98 MET A O 1
ATOM 852 N N . VAL A 1 99 ? -9.758 -9.249 2.644 1.00 90.81 99 VAL A N 1
ATOM 853 C CA . VAL A 1 99 ? -10.441 -8.572 1.537 1.00 90.81 99 VAL A CA 1
ATOM 854 C C . VAL A 1 99 ? -9.756 -8.847 0.211 1.00 90.81 99 VAL A C 1
ATOM 856 O O . VAL A 1 99 ? -10.431 -9.247 -0.732 1.00 90.81 99 VAL A O 1
ATOM 859 N N . THR A 1 100 ? -8.439 -8.674 0.133 1.00 90.56 100 THR A N 1
ATOM 860 C CA . THR A 1 100 ? -7.673 -8.843 -1.107 1.00 90.56 100 THR A CA 1
ATOM 861 C C . THR A 1 100 ? -7.662 -10.294 -1.574 1.00 90.56 100 THR A C 1
ATOM 863 O O . THR A 1 100 ? -7.805 -10.545 -2.765 1.00 90.56 100 THR A O 1
ATOM 866 N N . ASN A 1 101 ? -7.619 -11.265 -0.656 1.00 88.94 101 ASN A N 1
ATOM 867 C CA . ASN A 1 101 ? -7.753 -12.682 -1.012 1.00 88.94 101 ASN A CA 1
ATOM 868 C C . ASN A 1 101 ? -9.147 -13.033 -1.559 1.00 88.94 101 ASN A C 1
ATOM 870 O O . ASN A 1 101 ? -9.286 -13.980 -2.327 1.00 88.94 101 ASN A O 1
ATOM 874 N N . ARG A 1 102 ? -10.194 -12.311 -1.141 1.00 88.94 102 ARG A N 1
ATOM 875 C CA . ARG A 1 102 ? -11.578 -12.568 -1.570 1.00 88.94 102 ARG A CA 1
ATOM 876 C C . ARG A 1 102 ? -11.951 -11.810 -2.839 1.00 88.94 102 ARG A C 1
ATOM 878 O O . ARG A 1 102 ? -12.663 -12.349 -3.678 1.00 88.94 102 ARG A O 1
ATOM 885 N N . PHE A 1 103 ? -11.489 -10.572 -2.957 1.00 88.62 103 PHE A N 1
ATOM 886 C CA . PHE A 1 103 ? -11.748 -9.675 -4.077 1.00 88.62 103 PHE A CA 1
ATOM 887 C C . PHE A 1 103 ? -10.422 -9.282 -4.744 1.00 88.62 103 PHE A C 1
ATOM 889 O O . PHE A 1 103 ? -10.058 -8.105 -4.738 1.00 88.62 103 PHE A O 1
ATOM 896 N N . PRO A 1 104 ? -9.691 -10.250 -5.329 1.00 87.88 104 PRO A N 1
ATOM 897 C CA . PRO A 1 104 ? -8.363 -9.999 -5.882 1.00 87.88 104 PRO A CA 1
ATOM 898 C C . PRO A 1 104 ? -8.406 -9.048 -7.078 1.00 87.88 104 PRO A C 1
ATOM 900 O O . PRO A 1 104 ? -7.445 -8.331 -7.310 1.00 87.88 104 PRO A O 1
ATOM 903 N N . ASN A 1 105 ? -9.531 -8.994 -7.799 1.00 88.44 105 ASN A N 1
ATOM 904 C CA . ASN A 1 105 ? -9.691 -8.200 -9.018 1.00 88.44 105 ASN A CA 1
ATOM 905 C C . ASN A 1 105 ? -9.737 -6.680 -8.780 1.00 88.44 105 ASN A C 1
ATOM 907 O O . ASN A 1 105 ? -9.566 -5.907 -9.727 1.00 88.44 105 ASN A O 1
ATOM 911 N N . ASP A 1 106 ? -9.995 -6.237 -7.549 1.00 90.12 106 ASP A N 1
ATOM 912 C CA . ASP A 1 106 ? -10.133 -4.819 -7.246 1.00 90.12 106 ASP A CA 1
ATOM 913 C C . ASP A 1 106 ? -8.793 -4.183 -6.869 1.00 90.12 106 ASP A C 1
ATOM 915 O O . ASP A 1 106 ? -8.348 -4.215 -5.721 1.00 90.12 106 ASP A O 1
ATOM 919 N N . VAL A 1 107 ? -8.187 -3.527 -7.856 1.00 90.88 107 VAL A N 1
ATOM 920 C CA . VAL A 1 107 ? -6.928 -2.788 -7.709 1.00 90.88 107 VAL A CA 1
ATOM 921 C C . VAL A 1 107 ? -7.006 -1.725 -6.608 1.00 90.88 107 VAL A C 1
ATOM 923 O O . VAL A 1 107 ? -6.022 -1.508 -5.907 1.00 90.88 107 VAL A O 1
ATOM 926 N N . LYS A 1 108 ? -8.165 -1.081 -6.401 1.00 91.88 108 LYS A N 1
ATOM 927 C CA . LYS A 1 108 ? -8.290 -0.007 -5.400 1.00 91.88 108 LYS A CA 1
ATOM 928 C C . LYS A 1 108 ? -8.036 -0.529 -3.987 1.00 91.88 108 LYS A C 1
ATOM 930 O O . LYS A 1 108 ? -7.441 0.177 -3.184 1.00 91.88 108 LYS A O 1
ATOM 935 N N . LEU A 1 109 ? -8.432 -1.771 -3.696 1.00 92.31 109 LEU A N 1
ATOM 936 C CA . LEU A 1 109 ? -8.221 -2.399 -2.387 1.00 92.31 109 LEU A CA 1
ATOM 937 C C . LEU A 1 109 ? -6.736 -2.637 -2.108 1.00 92.31 109 LEU A C 1
ATOM 939 O O . LEU A 1 109 ? -6.269 -2.366 -1.002 1.00 92.31 109 LEU A O 1
ATOM 943 N N . TRP A 1 110 ? -5.995 -3.092 -3.120 1.00 93.06 110 TRP A N 1
ATOM 944 C CA . TRP A 1 110 ? -4.546 -3.256 -3.034 1.00 93.06 110 TRP A CA 1
ATOM 945 C C . TRP A 1 110 ? -3.840 -1.919 -2.824 1.00 93.06 110 TRP A C 1
ATOM 947 O O . TRP A 1 110 ? -3.011 -1.805 -1.921 1.00 93.06 110 TRP A O 1
ATOM 957 N N . LEU A 1 111 ? -4.213 -0.89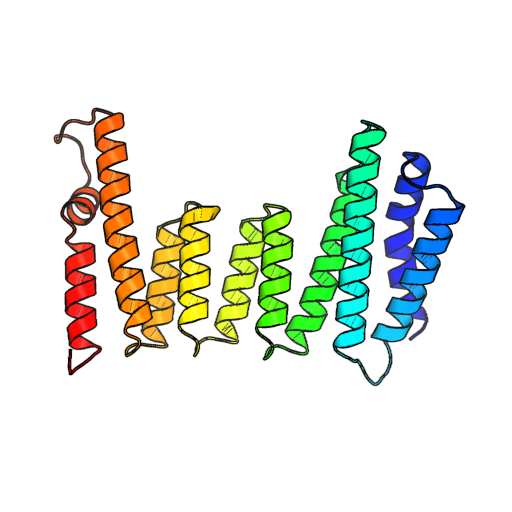4 -3.597 1.00 93.00 111 LEU A N 1
ATOM 958 C CA . LEU A 1 111 ? -3.645 0.446 -3.459 1.00 93.00 111 LEU A CA 1
ATOM 959 C C . LEU A 1 111 ? -3.923 1.039 -2.074 1.00 93.00 111 LEU A C 1
ATOM 961 O O . LEU A 1 111 ? -2.993 1.507 -1.431 1.00 93.00 111 LEU A O 1
ATOM 965 N N . SER A 1 112 ? -5.147 0.923 -1.548 1.00 93.31 112 SER A N 1
ATOM 966 C CA . SER A 1 112 ? -5.461 1.383 -0.186 1.00 93.31 112 SER A CA 1
ATOM 967 C C . SER A 1 112 ? -4.658 0.650 0.897 1.00 93.31 112 SER A C 1
ATOM 969 O O . SER A 1 112 ? -4.272 1.253 1.900 1.00 93.31 112 SER A O 1
ATOM 971 N N . HIS A 1 113 ? -4.379 -0.646 0.717 1.00 93.19 113 HIS A N 1
ATOM 972 C CA . HIS A 1 113 ? -3.528 -1.402 1.644 1.00 93.19 113 HIS A CA 1
ATOM 973 C C . HIS A 1 113 ? -2.071 -0.919 1.586 1.00 93.19 113 HIS A C 1
ATOM 975 O O . HIS A 1 113 ? -1.431 -0.745 2.627 1.00 93.19 113 HIS A O 1
ATOM 981 N N . ILE A 1 114 ? -1.567 -0.653 0.380 1.00 92.75 114 ILE A N 1
ATOM 982 C CA . ILE A 1 114 ? -0.227 -0.109 0.148 1.00 92.75 114 ILE A CA 1
ATOM 983 C C . ILE A 1 114 ? -0.102 1.297 0.743 1.00 92.75 114 ILE A C 1
ATOM 985 O O . ILE A 1 114 ? 0.829 1.533 1.507 1.00 92.75 114 ILE A O 1
ATOM 989 N N . GLU A 1 115 ? -1.051 2.198 0.486 1.00 92.12 115 GLU A N 1
ATOM 990 C CA . GLU A 1 115 ? -1.095 3.554 1.055 1.00 92.12 115 GLU A CA 1
ATOM 991 C C . GLU A 1 115 ? -1.074 3.522 2.590 1.00 92.12 115 GLU A C 1
ATOM 993 O O . GLU A 1 115 ? -0.321 4.260 3.234 1.00 92.12 115 GLU A O 1
ATOM 998 N N . PHE A 1 116 ? -1.849 2.616 3.199 1.00 92.31 116 PHE A N 1
ATOM 999 C CA . PHE A 1 116 ? -1.824 2.425 4.646 1.00 92.31 116 PHE A CA 1
ATOM 1000 C C . PHE A 1 116 ? -0.430 2.004 5.137 1.00 92.31 116 PHE A C 1
ATOM 1002 O O . PHE A 1 116 ? 0.098 2.601 6.076 1.00 92.31 116 PHE A O 1
ATOM 1009 N N . SER A 1 117 ? 0.199 1.023 4.487 1.00 90.25 117 SER A N 1
ATOM 1010 C CA . SER A 1 117 ? 1.533 0.537 4.868 1.00 90.25 117 SER A CA 1
ATOM 1011 C C . SER A 1 117 ? 2.636 1.584 4.615 1.00 90.25 117 SER A C 1
ATOM 1013 O O . SER A 1 117 ? 3.547 1.739 5.435 1.00 90.25 117 SER A O 1
ATOM 1015 N N . GLN A 1 118 ? 2.500 2.402 3.564 1.00 89.94 118 GLN A N 1
ATOM 1016 C CA . GLN A 1 118 ? 3.355 3.563 3.298 1.00 89.94 118 GLN A CA 1
ATOM 1017 C C . GLN A 1 118 ? 3.249 4.610 4.414 1.00 89.94 118 GLN A C 1
ATOM 1019 O O . GLN A 1 118 ? 4.277 5.080 4.904 1.00 89.94 118 GLN A O 1
ATOM 1024 N N . SER A 1 119 ? 2.034 4.919 4.887 1.00 88.00 119 SER A N 1
ATOM 1025 C CA . SER A 1 119 ? 1.826 5.866 5.996 1.00 88.00 119 SER A CA 1
ATOM 1026 C C . SER A 1 119 ? 2.528 5.435 7.294 1.00 88.00 119 SER A C 1
ATOM 1028 O O . SER A 1 119 ? 2.942 6.271 8.098 1.00 88.00 119 SER A O 1
ATOM 1030 N N . ARG A 1 120 ? 2.723 4.122 7.478 1.00 85.19 120 ARG A N 1
ATOM 1031 C CA . ARG A 1 120 ? 3.404 3.516 8.633 1.00 85.19 120 ARG A CA 1
ATOM 1032 C C . ARG A 1 120 ? 4.912 3.340 8.432 1.00 85.19 120 ARG A C 1
ATOM 1034 O O . ARG A 1 120 ? 5.593 2.923 9.364 1.00 85.19 120 ARG A O 1
ATOM 1041 N N . LYS A 1 121 ? 5.445 3.705 7.258 1.00 85.44 121 LYS A N 1
ATOM 1042 C CA . LYS A 1 121 ? 6.856 3.541 6.859 1.00 85.44 121 LYS A CA 1
ATOM 1043 C C . LYS A 1 121 ? 7.334 2.078 6.872 1.00 85.44 121 LYS A C 1
ATOM 1045 O O . LYS A 1 121 ? 8.526 1.812 7.016 1.00 85.44 121 LYS A O 1
ATOM 1050 N N . GLU A 1 122 ? 6.428 1.122 6.674 1.00 86.38 122 GLU A N 1
ATOM 1051 C CA . GLU A 1 122 ? 6.738 -0.312 6.669 1.00 86.38 122 GLU A CA 1
ATOM 1052 C C . GLU A 1 122 ? 7.213 -0.785 5.289 1.00 86.38 122 GLU A C 1
ATOM 1054 O O . GLU A 1 122 ? 6.519 -1.512 4.577 1.00 86.38 122 GLU A O 1
ATOM 1059 N N . LYS A 1 123 ? 8.424 -0.378 4.901 1.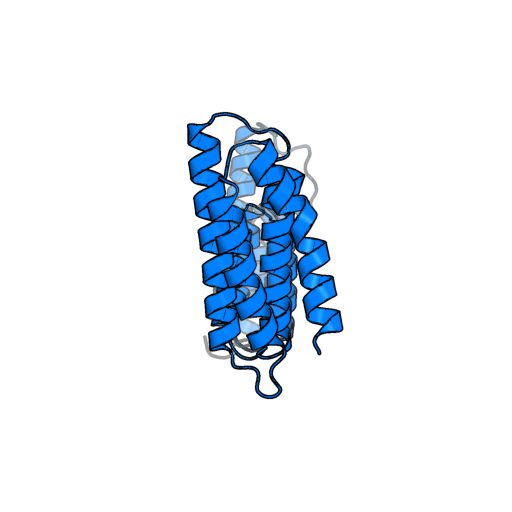00 87.38 123 LYS A N 1
ATOM 1060 C CA . LYS A 1 123 ? 8.954 -0.611 3.546 1.00 87.38 123 LYS A CA 1
ATOM 1061 C C . LYS A 1 123 ? 8.895 -2.084 3.114 1.00 87.38 123 LYS A C 1
ATOM 1063 O O . LYS A 1 123 ? 8.365 -2.398 2.055 1.00 87.38 123 LYS A O 1
ATOM 1068 N N . ALA A 1 124 ? 9.338 -3.002 3.973 1.00 87.69 124 ALA A N 1
ATOM 1069 C CA . ALA A 1 124 ? 9.354 -4.431 3.656 1.00 87.69 124 ALA A CA 1
ATOM 1070 C C . ALA A 1 124 ? 7.953 -5.022 3.401 1.00 87.69 124 ALA A C 1
ATOM 1072 O O . ALA A 1 124 ? 7.804 -5.943 2.597 1.00 87.69 124 ALA A O 1
ATOM 1073 N N . ASN A 1 125 ? 6.921 -4.514 4.082 1.00 87.19 125 ASN A N 1
ATOM 1074 C CA . ASN A 1 125 ? 5.548 -4.969 3.876 1.00 87.19 125 ASN A CA 1
ATOM 1075 C C . ASN A 1 125 ? 4.986 -4.423 2.564 1.00 87.19 125 ASN A C 1
ATOM 1077 O O . ASN A 1 125 ? 4.363 -5.177 1.820 1.00 87.19 125 ASN A O 1
ATOM 1081 N N . VAL A 1 126 ? 5.276 -3.161 2.239 1.00 90.81 126 VAL A N 1
ATOM 1082 C CA . VAL A 1 126 ? 4.879 -2.554 0.965 1.00 90.81 126 VAL A CA 1
ATOM 1083 C C . VAL A 1 126 ? 5.447 -3.339 -0.225 1.00 90.81 126 VAL A C 1
ATOM 1085 O O . VAL A 1 126 ? 4.668 -3.738 -1.090 1.00 90.81 126 VAL A O 1
ATOM 1088 N N . SER A 1 127 ? 6.742 -3.681 -0.228 1.00 89.81 127 SER A N 1
ATOM 1089 C CA . SER A 1 127 ? 7.353 -4.532 -1.270 1.00 89.81 127 SER A CA 1
ATOM 1090 C C . SER A 1 127 ? 6.638 -5.885 -1.416 1.00 89.81 127 SER A C 1
ATOM 1092 O O . SER A 1 127 ? 6.334 -6.349 -2.519 1.00 89.81 127 SER A O 1
ATOM 1094 N N . LYS A 1 128 ? 6.300 -6.529 -0.289 1.00 90.62 128 LYS A N 1
ATOM 1095 C CA . LYS A 1 128 ? 5.553 -7.800 -0.280 1.00 90.62 128 LYS A CA 1
ATOM 1096 C C . LYS A 1 128 ? 4.129 -7.647 -0.821 1.00 90.62 128 LYS A C 1
ATOM 1098 O O . LYS A 1 128 ? 3.606 -8.577 -1.431 1.00 90.62 128 LYS A O 1
ATOM 1103 N N . PHE A 1 129 ? 3.473 -6.515 -0.584 1.00 90.81 129 PHE A N 1
ATOM 1104 C CA . PHE A 1 129 ? 2.130 -6.267 -1.107 1.00 90.81 129 PHE A CA 1
ATOM 1105 C C . PHE A 1 129 ? 2.156 -5.932 -2.596 1.00 90.81 129 PHE A C 1
ATOM 1107 O O . PHE A 1 129 ? 1.319 -6.461 -3.322 1.00 90.81 129 PHE A O 1
ATOM 1114 N N . PHE A 1 130 ? 3.143 -5.167 -3.073 1.00 92.25 130 PHE A N 1
ATOM 1115 C CA . PHE A 1 130 ? 3.346 -4.940 -4.505 1.00 92.25 130 PHE A CA 1
ATOM 1116 C C . PHE A 1 130 ? 3.576 -6.249 -5.258 1.00 92.25 130 PHE A C 1
ATOM 1118 O O . PHE A 1 130 ? 2.878 -6.518 -6.230 1.00 92.25 130 PHE A O 1
ATOM 1125 N N . THR A 1 131 ? 4.477 -7.110 -4.781 1.00 91.62 131 THR A N 1
ATOM 1126 C CA . THR A 1 131 ? 4.736 -8.407 -5.434 1.00 91.62 131 THR A CA 1
ATOM 1127 C C . THR A 1 131 ? 3.483 -9.288 -5.494 1.00 91.62 131 THR A C 1
ATOM 1129 O O . THR A 1 131 ? 3.173 -9.832 -6.551 1.00 91.62 131 THR A O 1
ATOM 1132 N N . LYS A 1 132 ? 2.696 -9.367 -4.412 1.00 91.12 132 LYS A N 1
ATOM 1133 C CA . LYS A 1 132 ? 1.402 -10.081 -4.410 1.00 91.12 132 LYS A CA 1
ATOM 1134 C C . LYS A 1 132 ? 0.367 -9.458 -5.346 1.00 91.12 132 LYS A C 1
ATOM 1136 O O . LYS A 1 132 ? -0.337 -10.183 -6.042 1.00 91.12 132 LYS A O 1
ATOM 1141 N N . MET A 1 133 ? 0.273 -8.131 -5.378 1.00 92.69 133 MET A N 1
ATOM 1142 C CA . MET A 1 133 ? -0.643 -7.416 -6.266 1.00 92.69 133 MET A CA 1
ATOM 1143 C C . MET A 1 133 ? -0.294 -7.680 -7.738 1.00 92.69 133 MET A C 1
ATOM 1145 O O . MET A 1 133 ? -1.186 -7.945 -8.540 1.00 92.69 133 MET A O 1
ATOM 1149 N N . LEU A 1 134 ? 0.993 -7.656 -8.091 1.00 92.56 134 LEU A N 1
ATOM 1150 C CA . LEU A 1 134 ? 1.473 -7.881 -9.457 1.00 92.56 134 LEU A CA 1
ATOM 1151 C C . LEU A 1 134 ? 1.283 -9.330 -9.925 1.00 92.56 134 LEU A C 1
ATOM 1153 O O . LEU A 1 134 ? 1.012 -9.550 -11.102 1.00 92.56 134 LEU A O 1
ATOM 1157 N N . GLN A 1 135 ? 1.332 -10.310 -9.014 1.00 90.62 135 GLN A N 1
ATOM 1158 C CA . GLN A 1 135 ? 0.982 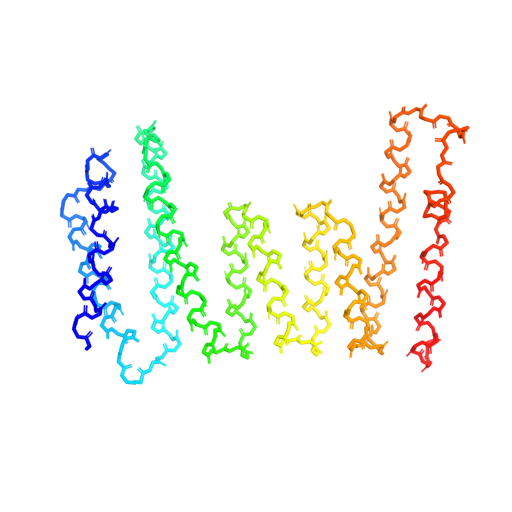-11.705 -9.327 1.00 90.62 135 GLN A CA 1
ATOM 1159 C C . GLN A 1 135 ? -0.469 -11.849 -9.806 1.00 90.62 135 GLN A C 1
ATOM 1161 O O . GLN A 1 135 ? -0.750 -12.661 -10.683 1.00 90.62 135 GLN A O 1
ATOM 1166 N N . VAL A 1 136 ? -1.386 -11.049 -9.257 1.00 90.38 136 VAL A N 1
ATOM 1167 C CA . VAL A 1 136 ? -2.800 -11.034 -9.663 1.00 90.38 136 VAL A CA 1
ATOM 1168 C C . VAL A 1 136 ? -3.021 -10.133 -10.884 1.00 90.38 136 VAL A C 1
ATOM 1170 O O . VAL A 1 136 ? -3.815 -10.455 -11.767 1.00 90.38 136 VAL A O 1
ATOM 1173 N N . HIS A 1 137 ? -2.329 -8.993 -10.947 1.00 89.19 137 HIS A N 1
ATOM 1174 C CA . HIS A 1 137 ? -2.550 -7.936 -11.936 1.00 89.19 137 HIS A CA 1
ATOM 1175 C C . HIS A 1 137 ? -1.370 -7.729 -12.891 1.00 89.19 137 HIS A C 1
ATOM 1177 O O . HIS A 1 137 ? -0.948 -6.601 -13.141 1.00 89.19 137 HIS A O 1
ATOM 1183 N N . ASN A 1 138 ? -0.870 -8.808 -13.486 1.00 88.31 138 ASN A N 1
ATOM 1184 C CA . ASN A 1 138 ? 0.280 -8.757 -14.391 1.00 88.31 138 ASN A CA 1
ATOM 1185 C C . ASN A 1 138 ? 0.019 -8.020 -15.722 1.00 88.31 138 ASN A C 1
ATOM 1187 O O . ASN A 1 138 ? 0.964 -7.519 -16.323 1.00 88.31 138 ASN A O 1
ATOM 1191 N N . LYS A 1 139 ? -1.241 -7.904 -16.169 1.00 89.06 139 LYS A N 1
ATOM 1192 C CA . LYS A 1 139 ? -1.608 -7.289 -17.463 1.00 89.06 139 LYS A CA 1
ATOM 1193 C C . LYS A 1 139 ? -1.600 -5.755 -17.486 1.00 89.06 139 LYS A C 1
ATOM 1195 O O . LYS A 1 139 ? -1.775 -5.171 -18.550 1.00 89.06 139 LYS A O 1
ATOM 1200 N N . LYS A 1 140 ? -1.466 -5.085 -16.337 1.00 90.62 140 LYS A N 1
ATOM 1201 C CA . LYS A 1 140 ? -1.563 -3.618 -16.239 1.00 90.62 140 LYS A CA 1
ATOM 1202 C C . LYS A 1 140 ? -0.176 -3.002 -16.080 1.00 90.62 140 LYS A C 1
ATOM 1204 O O . LYS A 1 140 ? 0.397 -3.083 -14.996 1.00 90.62 140 LYS A O 1
ATOM 1209 N N . ALA A 1 141 ? 0.334 -2.360 -17.132 1.00 91.06 141 ALA A N 1
ATOM 1210 C CA . ALA A 1 141 ? 1.652 -1.715 -17.131 1.00 91.06 141 ALA A CA 1
ATOM 1211 C C . ALA A 1 141 ? 1.795 -0.655 -16.023 1.00 91.06 141 ALA A C 1
ATOM 1213 O O . ALA A 1 141 ? 2.809 -0.632 -15.330 1.00 91.06 141 ALA A O 1
ATOM 1214 N N . ASP A 1 142 ? 0.748 0.140 -15.778 1.00 92.38 142 ASP A N 1
ATOM 1215 C CA . ASP A 1 142 ? 0.746 1.202 -14.759 1.00 92.38 142 ASP A CA 1
ATOM 1216 C C . ASP A 1 142 ? 1.100 0.691 -13.357 1.00 92.38 142 ASP A C 1
ATOM 1218 O O . ASP A 1 142 ? 1.757 1.381 -12.581 1.00 92.38 142 ASP A O 1
ATOM 1222 N N . LEU A 1 143 ? 0.687 -0.537 -13.023 1.00 93.62 143 LEU A N 1
ATOM 1223 C CA . LEU A 1 143 ? 0.956 -1.131 -11.714 1.00 93.62 143 LEU A CA 1
ATOM 1224 C C . LEU A 1 143 ? 2.418 -1.550 -11.559 1.00 93.62 143 LEU A C 1
ATOM 1226 O O . LEU A 1 143 ? 2.973 -1.407 -10.469 1.00 93.62 143 LEU A O 1
ATOM 1230 N N . TRP A 1 144 ? 3.041 -2.033 -12.635 1.00 94.56 144 TRP A N 1
ATOM 1231 C CA . TRP A 1 144 ? 4.473 -2.336 -12.660 1.00 94.56 144 TRP A CA 1
ATOM 1232 C C . TRP A 1 144 ? 5.301 -1.063 -12.496 1.00 94.56 144 TRP A C 1
ATOM 1234 O O . TRP A 1 144 ? 6.213 -1.029 -11.671 1.00 94.56 144 TRP A O 1
ATOM 1244 N N . ILE A 1 145 ? 4.931 -0.003 -13.221 1.00 93.50 145 ILE A N 1
ATOM 1245 C CA . ILE A 1 145 ? 5.575 1.313 -13.134 1.00 93.50 145 ILE A CA 1
ATOM 1246 C C . ILE A 1 145 ? 5.433 1.881 -11.718 1.00 93.50 145 ILE A C 1
ATOM 1248 O O . ILE A 1 145 ? 6.420 2.309 -11.123 1.00 93.50 145 ILE A O 1
ATOM 1252 N N . LEU A 1 146 ? 4.229 1.830 -11.140 1.00 93.75 146 LEU A N 1
ATOM 1253 C CA . LEU A 1 146 ? 3.973 2.306 -9.780 1.00 93.75 146 LEU A CA 1
ATOM 1254 C C . LEU A 1 146 ? 4.830 1.572 -8.740 1.00 93.75 146 LEU A C 1
ATOM 1256 O O . LEU A 1 146 ? 5.411 2.210 -7.861 1.00 93.75 146 LEU A O 1
ATOM 1260 N N . ALA A 1 147 ? 4.918 0.243 -8.840 1.00 93.69 147 ALA A N 1
ATOM 1261 C CA . ALA A 1 147 ? 5.720 -0.568 -7.930 1.00 93.69 147 ALA A CA 1
ATOM 1262 C C . ALA A 1 147 ? 7.218 -0.246 -8.051 1.00 93.69 1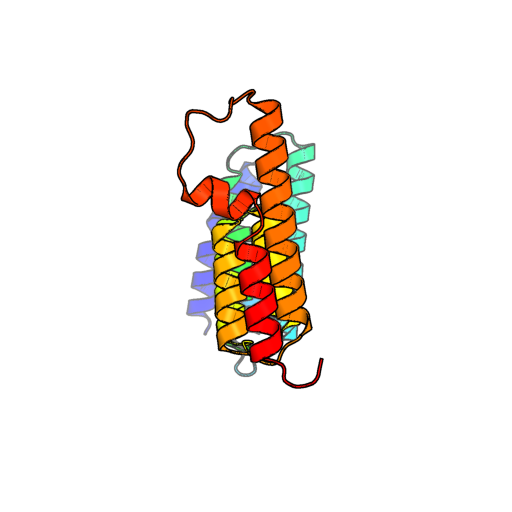47 ALA A C 1
ATOM 1264 O O . ALA A 1 147 ? 7.889 -0.040 -7.040 1.00 93.69 147 ALA A O 1
ATOM 1265 N N . ALA A 1 148 ? 7.731 -0.147 -9.280 1.00 93.50 148 ALA A N 1
ATOM 1266 C CA . ALA A 1 148 ? 9.131 0.177 -9.538 1.00 93.50 148 ALA A CA 1
ATOM 1267 C C . ALA A 1 148 ? 9.502 1.585 -9.055 1.00 93.50 148 ALA A C 1
ATOM 1269 O O . ALA A 1 148 ? 10.523 1.761 -8.388 1.00 93.50 148 ALA A O 1
ATOM 1270 N N . LYS A 1 149 ? 8.639 2.574 -9.318 1.00 92.62 149 LYS A N 1
ATOM 1271 C CA . LYS A 1 149 ? 8.808 3.946 -8.833 1.00 92.62 149 LYS A CA 1
ATOM 1272 C C . LYS A 1 149 ? 8.886 3.995 -7.308 1.00 92.62 149 LYS A C 1
ATOM 1274 O O . LYS A 1 149 ? 9.752 4.668 -6.756 1.00 92.62 149 LYS A O 1
ATOM 1279 N N . TRP A 1 150 ? 8.026 3.245 -6.621 1.00 92.44 150 TRP A N 1
ATOM 1280 C CA . TRP A 1 150 ? 8.043 3.194 -5.162 1.00 92.44 150 TRP A CA 1
ATOM 1281 C C . TRP A 1 150 ? 9.320 2.542 -4.600 1.00 92.44 150 TRP A C 1
ATOM 1283 O O . TRP A 1 150 ? 9.912 3.066 -3.653 1.00 92.44 150 TRP A O 1
ATOM 1293 N N . GLU A 1 151 ? 9.785 1.428 -5.176 1.00 90.81 151 GLU A N 1
ATOM 1294 C CA . GLU A 1 151 ? 11.047 0.785 -4.762 1.00 90.81 151 GLU A CA 1
ATOM 1295 C C . GLU A 1 151 ? 12.253 1.724 -4.938 1.00 90.81 151 GLU A C 1
ATOM 1297 O O . GLU A 1 151 ? 13.141 1.783 -4.079 1.00 90.81 151 GLU A O 1
ATOM 1302 N N . TRP A 1 152 ? 12.245 2.512 -6.014 1.00 87.62 152 TRP A N 1
ATOM 1303 C CA . TRP A 1 152 ? 13.265 3.512 -6.296 1.00 87.62 152 TRP A CA 1
ATOM 1304 C C . TRP A 1 152 ? 13.250 4.676 -5.296 1.00 87.62 152 TRP A C 1
ATOM 1306 O O . TRP A 1 152 ? 14.253 4.935 -4.628 1.00 87.62 152 TRP A O 1
ATOM 1316 N N . GLU A 1 153 ? 12.115 5.370 -5.178 1.00 87.69 153 GLU A N 1
ATOM 1317 C CA . GLU A 1 153 ? 11.999 6.621 -4.417 1.00 87.69 153 GLU A CA 1
ATOM 1318 C C . GLU A 1 153 ? 11.950 6.383 -2.903 1.00 87.69 153 GLU A C 1
ATOM 1320 O O . GLU A 1 153 ? 12.574 7.109 -2.127 1.00 87.69 153 GLU A O 1
ATOM 1325 N N . ASN A 1 154 ? 11.215 5.363 -2.452 1.00 85.56 154 ASN A N 1
ATOM 1326 C CA . ASN A 1 154 ? 10.948 5.151 -1.031 1.00 85.56 154 ASN A CA 1
ATOM 1327 C C . ASN A 1 154 ? 11.843 4.073 -0.414 1.00 85.56 154 ASN A C 1
ATOM 1329 O O . ASN A 1 154 ? 12.247 4.213 0.749 1.00 85.56 154 ASN A O 1
ATOM 1333 N N . ASN A 1 155 ? 12.139 2.992 -1.143 1.00 82.94 155 ASN A N 1
ATOM 1334 C CA . ASN A 1 155 ? 12.949 1.890 -0.619 1.00 82.94 155 ASN A CA 1
ATOM 1335 C C . ASN A 1 155 ? 14.454 2.054 -0.886 1.00 82.94 155 ASN A C 1
ATOM 1337 O O . ASN A 1 155 ? 15.249 1.375 -0.242 1.00 82.94 155 ASN A O 1
ATOM 1341 N N . ASN A 1 156 ? 14.853 3.001 -1.749 1.00 83.81 156 ASN A N 1
ATOM 1342 C CA . ASN A 1 156 ? 16.243 3.199 -2.183 1.00 83.81 156 ASN A CA 1
ATOM 1343 C C . ASN A 1 156 ? 16.885 1.911 -2.735 1.00 83.81 156 ASN A C 1
ATOM 1345 O O . ASN A 1 156 ? 18.093 1.718 -2.604 1.00 83.81 156 ASN A O 1
ATOM 1349 N N . SER A 1 157 ? 16.086 1.029 -3.343 1.00 88.31 157 SER A N 1
ATOM 1350 C CA . SER A 1 157 ? 16.562 -0.232 -3.913 1.00 88.31 157 SER A CA 1
ATOM 1351 C C . SER A 1 157 ? 16.446 -0.198 -5.443 1.00 88.31 157 SER A C 1
ATOM 1353 O O . SER A 1 157 ? 15.405 -0.576 -5.991 1.00 88.31 157 SER A O 1
ATOM 1355 N N . PRO A 1 158 ? 17.494 0.271 -6.151 1.00 86.69 158 PRO A N 1
ATOM 1356 C CA . PRO A 1 158 ? 17.497 0.327 -7.613 1.00 86.69 158 PRO A CA 1
ATOM 1357 C C . PRO A 1 158 ? 17.421 -1.075 -8.233 1.00 86.69 158 PRO A C 1
ATOM 1359 O O . PRO A 1 158 ? 16.749 -1.267 -9.243 1.00 86.69 158 PRO A O 1
ATOM 1362 N N . ASP A 1 159 ? 18.029 -2.075 -7.591 1.00 89.25 159 ASP A N 1
ATOM 1363 C CA . ASP A 1 159 ? 18.024 -3.460 -8.066 1.00 89.25 159 ASP A CA 1
ATOM 1364 C C . ASP A 1 159 ? 16.630 -4.092 -8.010 1.00 89.25 159 ASP A C 1
ATOM 1366 O O . ASP A 1 159 ? 16.219 -4.753 -8.964 1.00 89.25 159 ASP A O 1
ATOM 1370 N N . ASN A 1 160 ? 15.857 -3.839 -6.945 1.00 89.88 160 ASN A N 1
ATOM 1371 C CA . ASN A 1 160 ? 14.471 -4.304 -6.866 1.00 89.88 160 ASN A CA 1
ATOM 1372 C C . ASN A 1 160 ? 13.595 -3.627 -7.924 1.00 89.88 160 ASN A C 1
ATOM 1374 O O . ASN A 1 160 ? 12.792 -4.298 -8.571 1.00 89.88 160 ASN A O 1
ATOM 1378 N N . ALA A 1 161 ? 13.763 -2.316 -8.131 1.00 91.56 161 ALA A N 1
ATOM 1379 C CA . ALA A 1 161 ? 13.040 -1.585 -9.170 1.00 91.56 161 ALA A CA 1
ATOM 1380 C C . ALA A 1 161 ? 13.359 -2.141 -10.569 1.00 91.56 161 ALA A C 1
ATOM 1382 O O . ALA A 1 161 ? 12.444 -2.438 -11.339 1.00 91.56 161 ALA A O 1
ATOM 1383 N N . ARG A 1 162 ? 14.644 -2.380 -10.868 1.00 91.75 162 ARG A N 1
ATOM 1384 C CA . ARG A 1 162 ? 15.104 -3.032 -12.103 1.00 91.75 162 ARG A CA 1
ATOM 1385 C C . ARG A 1 162 ? 14.496 -4.424 -12.259 1.00 91.75 162 ARG A C 1
ATOM 1387 O O . ARG A 1 162 ? 13.969 -4.740 -13.322 1.00 91.75 162 ARG A O 1
ATOM 1394 N N . HIS A 1 163 ? 14.523 -5.238 -11.206 1.00 92.81 163 HIS A N 1
ATOM 1395 C CA . HIS A 1 163 ? 13.955 -6.583 -11.230 1.00 92.81 163 HIS A CA 1
ATOM 1396 C C . HIS A 1 163 ? 12.454 -6.565 -11.544 1.00 92.81 163 HIS A C 1
ATOM 1398 O O . HIS A 1 163 ? 11.999 -7.327 -12.396 1.00 92.81 163 HIS A O 1
ATOM 1404 N N . LEU A 1 164 ? 11.691 -5.668 -10.911 1.00 93.00 164 LEU A N 1
ATOM 1405 C CA . LEU A 1 164 ? 10.260 -5.500 -11.170 1.00 93.00 164 LEU A CA 1
ATOM 1406 C C . LEU A 1 164 ? 9.978 -5.065 -12.610 1.00 93.00 164 LEU A C 1
ATOM 1408 O O . LEU A 1 164 ? 9.098 -5.635 -13.250 1.00 93.00 164 LEU A O 1
ATOM 1412 N N . LEU A 1 165 ? 10.728 -4.099 -13.144 1.00 92.50 165 LEU A N 1
ATOM 1413 C CA . LEU A 1 165 ? 10.547 -3.633 -14.523 1.00 92.50 165 LEU A CA 1
ATOM 1414 C C . LEU A 1 165 ? 10.893 -4.727 -15.535 1.00 92.50 165 LEU A C 1
ATOM 1416 O O . LEU A 1 165 ? 10.116 -4.980 -16.452 1.00 92.50 165 LEU A O 1
ATOM 1420 N N . GLN A 1 166 ? 11.993 -5.451 -15.323 1.00 92.19 166 GLN A N 1
ATOM 1421 C CA . GLN A 1 166 ? 12.367 -6.593 -16.159 1.00 92.19 166 GLN A CA 1
ATOM 1422 C C . GLN A 1 166 ? 11.323 -7.714 -16.103 1.00 92.19 166 GLN A C 1
ATOM 1424 O O . GLN A 1 166 ? 11.003 -8.304 -17.134 1.00 92.19 166 GLN A O 1
ATOM 1429 N N . GLN A 1 167 ? 10.767 -8.013 -14.924 1.00 92.75 167 GLN A N 1
ATOM 1430 C CA . GLN A 1 167 ? 9.652 -8.954 -14.801 1.00 92.75 167 GLN A CA 1
ATOM 1431 C C . GLN A 1 167 ? 8.414 -8.458 -15.553 1.00 92.75 167 GLN A C 1
ATOM 1433 O O . GLN A 1 167 ? 7.808 -9.231 -16.291 1.00 92.75 167 GLN A O 1
ATOM 1438 N N . GLY A 1 168 ? 8.064 -7.180 -15.413 1.00 90.94 168 GLY A N 1
ATOM 1439 C CA . GLY A 1 168 ? 6.941 -6.576 -16.121 1.00 90.94 168 GLY A CA 1
ATOM 1440 C C . GLY A 1 168 ? 7.096 -6.672 -17.639 1.00 90.94 168 GLY A C 1
ATOM 1441 O O . GLY A 1 168 ? 6.154 -7.072 -18.314 1.00 90.94 168 GLY A O 1
ATOM 1442 N N . ILE A 1 169 ? 8.291 -6.397 -18.170 1.00 91.38 169 ILE A N 1
ATOM 1443 C CA . ILE A 1 169 ? 8.603 -6.487 -19.606 1.00 91.38 169 ILE A CA 1
ATOM 1444 C C . ILE A 1 169 ? 8.446 -7.923 -20.120 1.00 91.38 169 ILE A C 1
ATOM 1446 O O . ILE A 1 169 ? 7.981 -8.124 -21.238 1.00 91.38 169 ILE A O 1
ATOM 1450 N N . ARG A 1 170 ? 8.762 -8.940 -19.306 1.00 90.75 170 ARG A N 1
ATOM 1451 C CA . ARG A 1 170 ? 8.518 -10.345 -19.684 1.00 90.75 170 ARG A CA 1
ATOM 1452 C C . ARG A 1 170 ? 7.030 -10.652 -19.868 1.00 90.75 170 ARG A C 1
ATOM 1454 O O . ARG A 1 170 ? 6.694 -11.476 -20.709 1.00 90.75 170 ARG A O 1
ATOM 1461 N N . TYR A 1 171 ? 6.150 -10.021 -19.088 1.00 88.94 171 TYR A N 1
ATOM 1462 C CA . TYR A 1 171 ? 4.697 -10.183 -19.231 1.00 88.94 171 TYR A CA 1
ATOM 1463 C C . TYR A 1 171 ? 4.099 -9.272 -20.311 1.00 88.94 171 TYR A C 1
ATOM 1465 O O . TYR A 1 171 ? 3.135 -9.655 -20.971 1.00 88.94 171 TYR A O 1
ATOM 1473 N N . LEU A 1 172 ? 4.638 -8.062 -20.460 1.00 89.12 172 LEU A N 1
ATOM 1474 C CA . LEU A 1 172 ? 4.131 -6.991 -21.315 1.00 89.12 172 LEU A CA 1
ATOM 1475 C C . LEU A 1 172 ? 5.245 -6.477 -22.234 1.00 89.12 172 LEU A C 1
ATOM 1477 O O . LEU A 1 172 ? 5.646 -5.315 -22.156 1.00 89.12 172 LEU A O 1
ATOM 1481 N N . SER A 1 173 ? 5.729 -7.344 -23.124 1.00 85.62 173 SER A N 1
ATOM 1482 C CA . SER A 1 173 ? 6.850 -7.044 -24.028 1.00 85.62 173 SER A CA 1
ATOM 1483 C C . SER A 1 173 ? 6.582 -5.853 -24.945 1.00 85.62 173 SER A C 1
ATOM 1485 O O . SER A 1 173 ? 7.493 -5.089 -25.238 1.00 85.62 173 SER A O 1
ATOM 1487 N N . ASN A 1 174 ? 5.327 -5.650 -25.346 1.00 86.69 174 ASN A N 1
ATOM 1488 C CA . ASN A 1 174 ? 4.956 -4.633 -26.335 1.00 86.69 174 ASN A CA 1
ATOM 1489 C C . ASN A 1 174 ? 4.564 -3.293 -25.682 1.00 86.69 174 ASN A C 1
ATOM 1491 O O . ASN A 1 174 ? 4.094 -2.377 -26.352 1.00 86.69 174 ASN A O 1
ATOM 1495 N N . SER A 1 175 ? 4.684 -3.177 -24.355 1.00 89.12 175 SER A N 1
ATOM 1496 C CA . SER A 1 175 ? 4.224 -2.003 -23.615 1.00 89.12 175 SER A CA 1
ATOM 1497 C C . SER A 1 175 ? 5.264 -0.882 -23.643 1.00 89.12 175 SER A C 1
ATOM 1499 O O . SER A 1 175 ? 6.136 -0.817 -22.775 1.00 89.12 175 SER A O 1
ATOM 1501 N N . GLN A 1 176 ? 5.112 0.060 -24.577 1.00 89.69 176 GLN A N 1
ATOM 1502 C CA . GLN A 1 176 ? 5.923 1.282 -24.662 1.00 89.69 176 GLN A CA 1
ATOM 1503 C C . GLN A 1 176 ? 6.112 2.025 -23.322 1.00 89.69 176 GLN A C 1
ATOM 1505 O O . GLN A 1 176 ? 7.261 2.329 -22.996 1.00 89.69 176 GLN A O 1
ATOM 1510 N N . PRO A 1 177 ? 5.073 2.297 -22.498 1.00 91.19 177 PRO A N 1
ATOM 1511 C CA . PRO A 1 177 ? 5.273 3.055 -21.258 1.00 91.19 177 PRO A CA 1
ATOM 1512 C C . PRO A 1 177 ? 6.181 2.328 -20.259 1.00 91.19 177 PRO A C 1
ATOM 1514 O O . PRO A 1 177 ? 6.883 2.969 -19.485 1.00 91.19 177 PRO A O 1
ATOM 1517 N N . LEU A 1 178 ? 6.219 0.994 -20.299 1.00 91.62 178 LEU A N 1
ATOM 1518 C CA . LEU A 1 178 ? 7.049 0.210 -19.391 1.00 91.62 178 LEU A CA 1
ATOM 1519 C C . LEU A 1 178 ? 8.528 0.268 -19.793 1.00 91.62 178 LEU A C 1
ATOM 1521 O O . LEU A 1 178 ? 9.393 0.420 -18.934 1.00 91.62 178 LEU A O 1
ATOM 1525 N N . TRP A 1 179 ? 8.807 0.203 -21.097 1.00 92.06 179 TRP A N 1
ATOM 1526 C CA . TRP A 1 179 ? 10.152 0.393 -21.639 1.00 92.06 179 TRP A CA 1
ATOM 1527 C C . TRP A 1 179 ? 10.677 1.808 -21.408 1.00 92.06 179 TRP A C 1
ATOM 1529 O O . TRP A 1 179 ? 11.829 1.965 -21.009 1.00 92.06 179 TRP A O 1
ATOM 1539 N N . LEU A 1 180 ? 9.834 2.828 -21.602 1.00 91.94 180 LEU A N 1
ATOM 1540 C CA . LEU A 1 180 ? 10.199 4.223 -21.344 1.00 91.94 180 LEU A CA 1
ATOM 1541 C C . LEU A 1 180 ? 10.557 4.454 -19.876 1.00 91.94 180 LEU A C 1
ATOM 1543 O O . LEU A 1 180 ? 11.586 5.059 -19.588 1.00 91.94 180 LEU A O 1
ATOM 1547 N N . GLU A 1 181 ? 9.748 3.944 -18.947 1.00 92.62 181 GLU A N 1
ATOM 1548 C CA . GLU A 1 181 ? 10.045 4.065 -17.518 1.00 92.62 181 GLU A CA 1
ATOM 1549 C C . GLU A 1 181 ? 11.290 3.266 -17.123 1.00 92.62 181 GLU A C 1
ATOM 1551 O O . GLU A 1 181 ? 12.077 3.728 -16.296 1.00 92.62 181 GLU A O 1
ATOM 1556 N N . TYR A 1 182 ? 11.538 2.117 -17.760 1.00 92.69 182 TYR A N 1
ATOM 1557 C CA . TYR A 1 182 ? 12.768 1.366 -17.530 1.00 92.69 182 TYR A CA 1
ATOM 1558 C C . TYR A 1 182 ? 14.013 2.115 -18.006 1.00 92.69 182 TYR A C 1
ATOM 1560 O O . TYR A 1 182 ? 14.958 2.283 -17.236 1.00 92.69 182 TYR A O 1
ATOM 1568 N N . PHE A 1 183 ? 13.979 2.648 -19.224 1.00 91.94 183 PHE A N 1
ATOM 1569 C CA . PHE A 1 183 ? 15.042 3.489 -19.762 1.00 91.94 183 PHE A CA 1
ATOM 1570 C C . PHE A 1 183 ? 15.289 4.730 -18.891 1.00 91.94 183 PHE A C 1
ATOM 1572 O O . PHE A 1 183 ? 16.427 5.025 -18.523 1.00 91.94 183 PHE A O 1
ATOM 1579 N N . ARG A 1 184 ? 14.216 5.422 -18.491 1.00 91.81 184 ARG A N 1
ATOM 1580 C CA . ARG A 1 184 ? 14.284 6.601 -17.620 1.00 91.81 184 ARG A CA 1
ATOM 1581 C C . ARG A 1 184 ? 14.931 6.284 -16.273 1.00 91.81 184 ARG A C 1
ATOM 1583 O O . ARG A 1 184 ? 15.764 7.058 -15.807 1.00 91.81 184 ARG A O 1
ATOM 1590 N N . MET A 1 185 ? 14.556 5.169 -15.647 1.00 91.38 185 MET A N 1
ATOM 1591 C CA . MET A 1 185 ? 15.104 4.752 -14.355 1.00 91.38 185 MET A CA 1
ATOM 1592 C C . MET A 1 185 ? 16.611 4.476 -14.443 1.00 91.38 185 MET A C 1
ATOM 1594 O O . MET A 1 185 ? 17.359 4.952 -13.590 1.00 91.38 185 MET A O 1
ATOM 1598 N N . GLU A 1 186 ? 17.076 3.791 -15.493 1.00 90.25 186 GLU A N 1
ATOM 1599 C CA . GLU A 1 186 ? 18.508 3.513 -15.690 1.00 90.25 186 GLU A CA 1
ATOM 1600 C C . GLU A 1 186 ? 19.329 4.796 -15.904 1.00 90.25 186 GLU A C 1
ATOM 1602 O O . GLU A 1 186 ? 20.413 4.934 -15.335 1.00 90.25 186 GLU A O 1
ATOM 1607 N N . LEU A 1 187 ? 18.802 5.775 -16.648 1.00 89.94 187 LEU A N 1
ATOM 1608 C CA . LEU A 1 187 ? 19.458 7.080 -16.805 1.00 89.94 187 LEU A CA 1
ATOM 1609 C C . LEU A 1 187 ? 19.569 7.836 -15.474 1.00 89.94 187 LEU A C 1
ATOM 1611 O O . LEU A 1 187 ? 20.642 8.337 -15.133 1.00 89.94 187 LEU A O 1
ATOM 1615 N N . LEU A 1 188 ? 18.486 7.876 -14.691 1.00 89.94 188 LEU A N 1
ATOM 1616 C CA . LEU A 1 188 ? 18.494 8.493 -13.361 1.00 89.94 188 LEU A CA 1
ATOM 1617 C C . LEU A 1 188 ? 19.457 7.775 -12.403 1.00 89.94 188 LEU A C 1
ATOM 1619 O O . LEU A 1 188 ? 20.051 8.407 -11.528 1.00 89.94 188 LEU A O 1
ATOM 1623 N N . TYR A 1 189 ? 19.641 6.462 -12.561 1.00 88.75 189 TYR A N 1
ATOM 1624 C CA . TYR A 1 189 ? 20.628 5.700 -11.801 1.00 88.75 189 TYR A CA 1
ATOM 1625 C C . TYR A 1 189 ? 22.059 6.062 -12.157 1.00 88.75 189 TYR A C 1
ATOM 1627 O O . TYR A 1 189 ? 22.852 6.315 -11.247 1.00 88.75 189 TYR A O 1
ATOM 1635 N N . ALA A 1 190 ? 22.371 6.149 -13.449 1.00 87.19 190 ALA A N 1
ATOM 1636 C CA . ALA A 1 190 ? 23.680 6.586 -13.912 1.00 87.19 190 ALA A CA 1
ATOM 1637 C C . ALA A 1 190 ? 24.006 7.995 -13.389 1.00 87.19 190 ALA A C 1
ATOM 1639 O O . ALA A 1 190 ? 25.085 8.212 -12.840 1.00 87.19 190 ALA A O 1
ATOM 1640 N N . GLU A 1 191 ? 23.056 8.934 -13.457 1.00 87.25 191 GLU A N 1
ATOM 1641 C CA . GLU A 1 191 ? 23.237 10.291 -12.928 1.00 87.25 191 GLU A CA 1
ATOM 1642 C C . GLU A 1 191 ? 23.475 10.296 -11.409 1.00 87.25 191 GLU A C 1
ATOM 1644 O O . GLU A 1 191 ? 24.436 10.901 -10.928 1.00 87.25 191 GLU A O 1
ATOM 1649 N N . LYS A 1 192 ? 22.656 9.565 -10.642 1.00 87.00 192 LYS A N 1
ATOM 1650 C CA . LYS A 1 192 ? 22.817 9.443 -9.184 1.00 87.00 192 LYS A CA 1
ATOM 1651 C C . LYS A 1 192 ? 24.174 8.841 -8.808 1.00 87.00 192 LYS A C 1
ATOM 1653 O O . LYS A 1 192 ? 24.770 9.240 -7.805 1.00 87.00 192 LYS A O 1
ATOM 1658 N N . LEU A 1 193 ? 24.672 7.891 -9.598 1.00 85.75 193 LEU A N 1
ATOM 1659 C CA . LEU A 1 193 ? 25.977 7.273 -9.386 1.00 85.75 193 LEU A CA 1
ATOM 1660 C C . LEU A 1 193 ? 27.125 8.241 -9.725 1.00 85.75 193 LEU A C 1
ATOM 1662 O O . LEU A 1 193 ? 28.067 8.333 -8.939 1.00 85.75 193 LEU A O 1
ATOM 1666 N N . ARG A 1 194 ? 27.013 9.029 -10.809 1.00 85.31 194 ARG A N 1
ATOM 1667 C CA . ARG A 1 194 ? 27.965 10.109 -11.150 1.00 85.31 194 ARG A CA 1
ATOM 1668 C C . ARG A 1 194 ? 28.049 11.158 -10.043 1.00 85.31 194 ARG A C 1
ATOM 1670 O O . ARG A 1 194 ? 29.143 11.489 -9.596 1.00 85.31 194 ARG A O 1
ATOM 1677 N N . GLN A 1 195 ? 26.902 11.630 -9.548 1.00 86.56 195 GLN A N 1
ATOM 1678 C CA . GLN A 1 195 ? 26.848 12.586 -8.437 1.00 86.56 195 GLN A CA 1
ATOM 1679 C C . GLN A 1 195 ? 27.502 12.012 -7.175 1.00 86.56 195 GLN A C 1
ATOM 1681 O O . GLN A 1 195 ? 28.295 12.687 -6.524 1.00 86.56 195 GLN A O 1
ATOM 1686 N N . ARG A 1 196 ? 27.230 10.740 -6.852 1.00 85.31 196 ARG A N 1
ATOM 1687 C CA . ARG A 1 196 ? 27.857 10.067 -5.708 1.00 85.31 196 ARG A CA 1
ATOM 1688 C C . ARG A 1 196 ? 29.378 9.965 -5.855 1.00 85.31 196 ARG A C 1
ATOM 1690 O O . ARG A 1 196 ? 30.071 10.192 -4.870 1.00 85.31 196 ARG A O 1
ATOM 1697 N N . ARG A 1 197 ? 29.891 9.647 -7.051 1.00 81.81 197 ARG A N 1
ATOM 1698 C CA . ARG A 1 197 ? 31.340 9.612 -7.329 1.00 81.81 197 ARG A CA 1
ATOM 1699 C C . ARG A 1 197 ? 31.977 10.993 -7.176 1.00 81.81 197 ARG A C 1
ATOM 1701 O O . ARG A 1 197 ? 32.964 11.117 -6.461 1.00 81.81 197 ARG A O 1
ATOM 1708 N N . SER A 1 198 ? 31.359 12.025 -7.753 1.00 85.06 198 SER A N 1
ATOM 1709 C CA . SER A 1 198 ? 31.830 13.413 -7.643 1.00 85.06 198 SER A CA 1
ATOM 1710 C C . SER A 1 198 ? 31.924 13.886 -6.187 1.00 85.06 198 SER A C 1
ATOM 1712 O O . SER A 1 198 ? 32.913 14.505 -5.814 1.00 85.06 198 SER A O 1
ATOM 1714 N N . VAL A 1 199 ? 30.942 13.545 -5.345 1.00 86.06 199 VAL A N 1
ATOM 1715 C CA . VAL A 1 199 ? 30.952 13.902 -3.914 1.00 86.06 199 VAL A CA 1
ATOM 1716 C C . VAL A 1 199 ? 32.023 13.141 -3.127 1.00 86.06 199 VAL A C 1
ATOM 1718 O O . VAL A 1 199 ? 32.570 13.681 -2.170 1.00 86.06 199 VAL A O 1
ATOM 1721 N N . LEU A 1 200 ? 32.314 11.891 -3.495 1.00 81.56 200 LEU A N 1
ATOM 1722 C CA . LEU A 1 200 ? 33.296 11.061 -2.791 1.00 81.56 200 LEU A CA 1
ATOM 1723 C C . LEU A 1 200 ? 34.747 11.333 -3.216 1.00 81.56 200 LEU A C 1
ATOM 1725 O O . LEU A 1 200 ? 35.647 10.814 -2.565 1.00 81.56 200 LEU A O 1
ATOM 1729 N N . GLY A 1 201 ? 34.979 12.127 -4.269 1.00 77.31 201 GLY A N 1
ATOM 1730 C CA . GLY A 1 201 ? 36.328 12.452 -4.748 1.00 77.31 201 GLY A CA 1
ATOM 1731 C C . GLY A 1 201 ? 37.120 11.229 -5.219 1.00 77.31 201 GLY A C 1
ATOM 1732 O O . GLY A 1 201 ? 38.341 11.232 -5.139 1.00 77.31 201 GLY A O 1
ATOM 1733 N N . ILE A 1 202 ? 36.425 10.170 -5.652 1.00 72.00 202 ILE A N 1
ATOM 1734 C CA . ILE A 1 202 ? 37.055 8.950 -6.166 1.00 72.00 202 ILE A CA 1
ATOM 1735 C C . ILE A 1 202 ? 37.602 9.275 -7.559 1.00 72.00 202 ILE A C 1
ATOM 1737 O O . ILE A 1 202 ? 36.819 9.463 -8.494 1.00 72.00 202 ILE A O 1
ATOM 1741 N N . GLU A 1 203 ? 38.925 9.377 -7.673 1.00 58.66 203 GLU A N 1
ATOM 1742 C CA . GLU A 1 203 ? 39.636 9.437 -8.953 1.00 58.66 203 GLU A CA 1
ATOM 1743 C C . GLU A 1 203 ? 39.534 8.081 -9.678 1.00 58.66 203 GLU A C 1
ATOM 1745 O O . GLU A 1 203 ? 39.337 7.037 -9.055 1.00 58.66 203 GLU A O 1
ATOM 1750 N N . GLU A 1 204 ? 39.603 8.105 -11.012 1.00 55.31 204 GLU A N 1
ATOM 1751 C CA . GLU A 1 204 ? 39.198 7.031 -11.941 1.00 55.31 204 GLU A CA 1
ATOM 1752 C C . GLU A 1 204 ? 39.947 5.685 -11.794 1.00 55.31 204 GLU A C 1
ATOM 1754 O O . GLU A 1 204 ? 39.602 4.718 -12.472 1.00 55.31 204 GLU A O 1
ATOM 1759 N N . GLU A 1 205 ? 40.940 5.576 -10.909 1.00 50.22 205 GLU A N 1
ATOM 1760 C CA . GLU A 1 205 ? 41.894 4.458 -10.893 1.00 50.22 205 GLU A CA 1
ATOM 1761 C C . GLU A 1 205 ? 41.420 3.195 -10.143 1.00 50.22 205 GLU A C 1
ATOM 1763 O O . GLU A 1 205 ? 41.946 2.111 -10.395 1.00 50.22 205 GLU A O 1
ATOM 1768 N N . GLU A 1 206 ? 40.389 3.268 -9.291 1.00 51.84 206 GLU A N 1
ATOM 1769 C CA . GLU A 1 206 ? 39.907 2.114 -8.505 1.00 51.84 206 GLU A CA 1
ATOM 1770 C C . GLU A 1 206 ? 38.413 1.827 -8.710 1.00 51.84 206 GLU A C 1
ATOM 1772 O O . GLU A 1 206 ? 37.602 1.962 -7.788 1.00 51.84 206 GLU A O 1
ATOM 1777 N N . THR A 1 207 ? 37.998 1.428 -9.918 1.00 52.81 207 THR A N 1
ATOM 1778 C CA . THR A 1 207 ? 36.589 1.057 -10.140 1.00 52.81 207 THR A CA 1
ATOM 1779 C C . THR A 1 207 ? 36.381 -0.275 -10.865 1.00 52.81 207 THR A C 1
ATOM 1781 O O . THR A 1 207 ? 37.116 -0.673 -11.766 1.00 52.81 207 THR A O 1
ATOM 1784 N N . ASP A 1 208 ? 35.357 -1.010 -10.413 1.00 59.53 208 ASP A N 1
ATOM 1785 C CA . ASP A 1 208 ? 34.865 -2.231 -11.049 1.00 59.53 208 ASP A CA 1
ATOM 1786 C C . ASP A 1 208 ? 34.319 -1.919 -12.451 1.00 59.53 208 ASP A C 1
ATOM 1788 O O . ASP A 1 208 ? 33.416 -1.091 -12.588 1.00 59.53 208 ASP A O 1
ATOM 1792 N N . LYS A 1 209 ? 34.739 -2.684 -13.471 1.00 60.31 209 LYS A N 1
ATOM 1793 C CA . LYS A 1 209 ? 34.276 -2.573 -14.877 1.00 60.31 209 LYS A CA 1
ATOM 1794 C C . LYS A 1 209 ? 32.747 -2.499 -15.041 1.00 60.31 209 LYS A C 1
ATOM 1796 O O . LYS A 1 209 ? 32.235 -1.902 -15.984 1.00 60.31 209 LYS A O 1
ATOM 1801 N N . VAL A 1 210 ? 31.995 -3.126 -14.130 1.00 58.84 210 VAL A N 1
ATOM 1802 C CA . VAL A 1 210 ? 30.520 -3.102 -14.121 1.00 58.84 210 VAL A CA 1
ATOM 1803 C C . VAL A 1 210 ? 29.989 -1.711 -13.765 1.00 58.84 210 VAL A C 1
ATOM 1805 O O . VAL A 1 210 ? 29.013 -1.254 -14.358 1.00 58.84 210 VAL A O 1
ATOM 1808 N N . SER A 1 211 ? 30.636 -1.019 -12.828 1.00 60.69 211 SER A N 1
ATOM 1809 C CA . SER A 1 211 ? 30.264 0.328 -12.397 1.00 60.69 211 SER A CA 1
ATOM 1810 C C . SER A 1 211 ? 30.434 1.339 -13.534 1.00 60.69 211 SER A C 1
ATOM 1812 O O . SER A 1 211 ? 29.553 2.172 -13.745 1.00 60.69 211 SER A O 1
ATOM 1814 N N . ASP A 1 212 ? 31.495 1.196 -14.328 1.00 63.00 212 ASP A N 1
ATOM 1815 C CA . ASP A 1 212 ? 31.775 2.090 -15.456 1.00 63.00 212 ASP A CA 1
ATOM 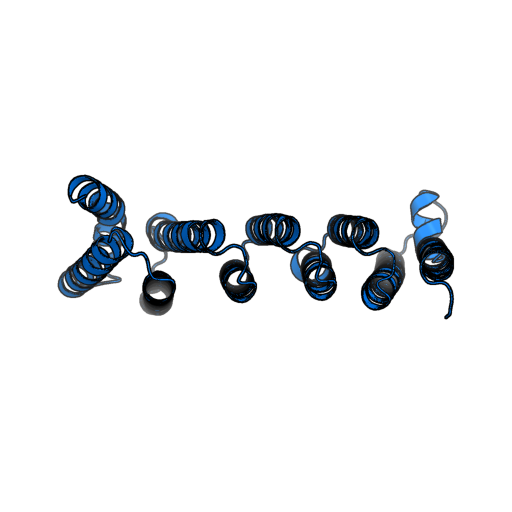1816 C C . ASP A 1 212 ? 30.793 1.885 -16.612 1.00 63.00 212 ASP A C 1
ATOM 1818 O O . ASP A 1 212 ? 30.241 2.855 -17.125 1.00 63.00 212 ASP A O 1
ATOM 1822 N N . SER A 1 213 ? 30.420 0.636 -16.916 1.00 65.81 213 SER A N 1
ATOM 1823 C CA . SER A 1 213 ? 29.400 0.349 -17.940 1.00 65.81 213 SER A CA 1
ATOM 1824 C C . SER A 1 213 ? 28.023 0.965 -17.631 1.00 65.81 213 SER A C 1
ATOM 1826 O O . SER A 1 213 ? 27.288 1.384 -18.529 1.00 65.81 213 SER A O 1
ATOM 1828 N N . VAL A 1 214 ? 27.656 1.057 -16.348 1.00 71.62 214 VAL A N 1
ATOM 1829 C CA . VAL A 1 214 ? 26.423 1.730 -15.914 1.00 71.62 214 VAL A CA 1
ATOM 1830 C C . VAL A 1 214 ? 26.558 3.245 -16.069 1.00 71.62 214 VAL A C 1
ATOM 1832 O O . VAL A 1 214 ? 25.605 3.911 -16.472 1.00 71.62 214 VAL A O 1
ATOM 1835 N N . LEU A 1 215 ? 27.733 3.799 -15.773 1.00 67.94 215 LEU A N 1
ATOM 1836 C CA . LEU A 1 215 ? 27.988 5.240 -15.811 1.00 67.94 215 LEU A CA 1
ATOM 1837 C C . LEU A 1 215 ? 28.100 5.804 -17.209 1.00 67.94 215 LEU A C 1
ATOM 1839 O O . LEU A 1 215 ? 27.655 6.928 -17.435 1.00 67.94 215 LEU A O 1
ATOM 1843 N N . GLU A 1 216 ? 28.648 5.033 -18.136 1.00 73.50 216 GLU A N 1
ATOM 1844 C CA . GLU A 1 216 ? 28.680 5.358 -19.559 1.00 73.50 216 GLU A CA 1
ATOM 1845 C C . GLU A 1 216 ? 27.282 5.282 -20.192 1.00 73.50 216 GLU A C 1
ATOM 1847 O O . GLU A 1 216 ? 27.074 5.759 -21.302 1.00 73.50 216 GLU A O 1
ATOM 1852 N N . GLY A 1 217 ? 26.290 4.744 -19.470 1.00 77.56 217 GLY A N 1
ATOM 1853 C CA . GLY A 1 217 ? 24.914 4.630 -19.946 1.00 77.56 217 GLY A CA 1
ATOM 1854 C C . GLY A 1 217 ? 24.695 3.451 -20.894 1.00 77.56 217 GLY A C 1
ATOM 1855 O O . GLY A 1 217 ? 23.618 3.339 -21.479 1.00 77.56 217 GLY A O 1
ATOM 1856 N N . TYR A 1 218 ? 25.662 2.534 -21.003 1.00 81.12 218 TYR A N 1
ATOM 1857 C CA . TYR A 1 218 ? 25.569 1.353 -21.863 1.00 81.12 218 TYR A CA 1
ATOM 1858 C C . TYR A 1 218 ? 24.335 0.504 -21.535 1.00 81.12 218 TYR A C 1
ATOM 1860 O O . TYR A 1 218 ? 23.642 0.013 -22.424 1.00 81.12 218 TYR A O 1
ATOM 1868 N N . VAL A 1 219 ? 23.991 0.386 -20.247 1.00 82.31 219 VAL A N 1
ATOM 1869 C CA . VAL A 1 219 ? 22.772 -0.316 -19.816 1.00 82.31 219 VAL A CA 1
ATOM 1870 C C . VAL A 1 219 ? 21.518 0.341 -20.399 1.00 82.31 219 VAL A C 1
ATOM 1872 O O . VAL A 1 219 ? 20.654 -0.364 -20.915 1.00 82.31 219 VAL A O 1
ATOM 1875 N N . ALA A 1 220 ? 21.427 1.673 -20.383 1.00 85.38 220 ALA A N 1
ATOM 1876 C CA . ALA A 1 220 ? 20.292 2.394 -20.953 1.00 85.38 220 ALA A CA 1
ATOM 1877 C C . ALA A 1 220 ? 20.226 2.224 -22.483 1.00 85.38 220 ALA A C 1
ATOM 1879 O O . ALA A 1 220 ? 19.146 2.007 -23.032 1.00 85.38 220 ALA A O 1
ATOM 1880 N N . GLU A 1 221 ? 21.371 2.227 -23.171 1.00 86.44 221 GLU A N 1
ATOM 1881 C CA . GLU A 1 221 ? 21.441 1.961 -24.614 1.00 86.44 221 GLU A CA 1
ATOM 1882 C C . GLU A 1 221 ? 20.953 0.544 -24.962 1.00 86.44 221 GLU A C 1
ATOM 1884 O O . GLU A 1 221 ? 20.162 0.361 -25.889 1.00 86.44 221 GLU A O 1
ATOM 1889 N N . VAL A 1 222 ? 21.364 -0.466 -24.189 1.00 87.44 222 VAL A N 1
ATOM 1890 C CA . VAL A 1 222 ? 20.899 -1.853 -24.358 1.00 87.44 222 VAL A CA 1
ATOM 1891 C C . VAL A 1 222 ? 19.388 -1.954 -24.155 1.00 87.44 222 VAL A C 1
ATOM 1893 O O . VAL A 1 222 ? 18.714 -2.667 -24.901 1.00 87.44 222 VAL A O 1
ATOM 1896 N N . VAL A 1 223 ? 18.838 -1.245 -23.166 1.00 87.12 223 VAL A N 1
ATOM 1897 C CA . VAL A 1 223 ? 17.387 -1.193 -22.937 1.00 87.12 223 VAL A CA 1
ATOM 1898 C C . VAL A 1 223 ? 16.670 -0.567 -24.128 1.00 87.12 223 VAL A C 1
ATOM 1900 O O . VAL A 1 223 ? 15.665 -1.114 -24.575 1.00 87.12 223 VAL A O 1
ATOM 1903 N N . TYR A 1 224 ? 17.201 0.525 -24.676 1.00 87.12 224 TYR A N 1
ATOM 1904 C CA . TYR A 1 224 ? 16.630 1.195 -25.841 1.00 87.12 224 TYR A CA 1
ATOM 1905 C C . TYR A 1 224 ? 16.630 0.301 -27.091 1.00 87.12 224 TYR A C 1
ATOM 1907 O O . TYR A 1 224 ? 15.594 0.150 -27.735 1.00 87.12 224 TYR A O 1
ATOM 1915 N N . LYS A 1 225 ? 17.750 -0.372 -27.392 1.00 88.69 225 LYS A N 1
ATOM 1916 C CA . LYS A 1 225 ? 17.834 -1.323 -28.518 1.00 88.69 225 LYS A CA 1
ATOM 1917 C C . LYS A 1 225 ? 16.813 -2.453 -28.380 1.00 88.69 225 LYS A C 1
ATOM 1919 O O . LYS A 1 225 ? 16.066 -2.725 -29.315 1.00 88.69 225 LYS A O 1
ATOM 1924 N N . LYS A 1 226 ? 16.709 -3.046 -27.186 1.00 88.25 226 LYS A N 1
ATOM 1925 C CA . LYS A 1 226 ? 15.713 -4.092 -26.899 1.00 88.25 226 LYS A CA 1
ATOM 1926 C C . LYS A 1 226 ? 14.274 -3.588 -26.994 1.00 88.25 226 LYS A C 1
ATOM 1928 O O . LYS A 1 226 ? 13.398 -4.348 -27.391 1.00 88.25 226 LYS A O 1
ATOM 1933 N N . ALA A 1 227 ? 14.021 -2.330 -26.638 1.00 86.94 227 ALA A N 1
ATOM 1934 C CA . ALA A 1 227 ? 12.698 -1.730 -26.772 1.00 86.94 227 ALA A CA 1
ATOM 1935 C C . ALA A 1 227 ? 12.283 -1.592 -28.247 1.00 86.94 227 ALA A C 1
ATOM 1937 O O . ALA A 1 227 ? 11.141 -1.906 -28.574 1.00 86.94 227 ALA A O 1
ATOM 1938 N N . ILE A 1 228 ? 13.208 -1.192 -29.131 1.00 88.06 228 ILE A N 1
ATOM 1939 C CA . ILE A 1 228 ? 12.967 -1.117 -30.584 1.00 88.06 228 ILE A CA 1
ATOM 1940 C C . ILE A 1 228 ? 12.680 -2.509 -31.160 1.00 88.06 228 ILE A C 1
ATOM 1942 O O . ILE A 1 228 ? 11.731 -2.680 -31.918 1.00 88.06 228 ILE A O 1
ATOM 1946 N N . GLU A 1 229 ? 13.460 -3.521 -30.771 1.00 87.56 229 GLU A N 1
ATOM 1947 C CA . GLU A 1 229 ? 13.230 -4.907 -31.205 1.00 87.56 229 GLU A CA 1
ATOM 1948 C C . GLU A 1 229 ? 11.865 -5.444 -30.744 1.00 87.56 229 GLU A C 1
ATOM 1950 O O . GLU A 1 229 ? 11.195 -6.171 -31.477 1.00 87.56 229 GLU A O 1
ATOM 1955 N N . ALA A 1 230 ? 11.442 -5.088 -29.527 1.00 83.19 230 ALA A N 1
ATOM 1956 C CA . ALA A 1 230 ? 10.196 -5.563 -28.934 1.00 83.19 230 ALA A CA 1
ATOM 1957 C C . ALA A 1 230 ? 8.940 -4.836 -29.450 1.00 83.19 230 ALA A C 1
ATOM 1959 O O . ALA A 1 230 ? 7.842 -5.390 -29.361 1.00 83.19 230 ALA A O 1
ATOM 1960 N N . ILE A 1 231 ? 9.072 -3.614 -29.977 1.00 81.56 231 ILE A N 1
ATOM 1961 C CA . ILE A 1 231 ? 7.962 -2.805 -30.498 1.00 81.56 231 ILE A CA 1
ATOM 1962 C C . ILE A 1 231 ? 8.247 -2.455 -31.967 1.00 81.56 231 ILE A C 1
ATOM 1964 O O . ILE A 1 231 ? 8.729 -1.361 -32.261 1.00 81.56 231 ILE A O 1
ATOM 1968 N N . PRO A 1 232 ? 7.936 -3.361 -32.913 1.00 67.88 232 PRO A N 1
ATOM 1969 C CA . PRO A 1 232 ? 8.091 -3.058 -34.325 1.00 67.88 232 PRO A CA 1
ATOM 1970 C C . PRO A 1 232 ? 7.069 -1.990 -34.740 1.00 67.88 232 PRO A C 1
ATOM 1972 O O . PRO A 1 232 ? 5.864 -2.241 -34.705 1.00 67.88 232 PRO A O 1
ATOM 1975 N N . GLY A 1 233 ? 7.550 -0.805 -35.131 1.00 65.12 233 GLY A N 1
ATOM 1976 C CA . GLY A 1 233 ? 6.718 0.295 -35.641 1.00 65.12 233 GLY A CA 1
ATOM 1977 C C . GLY A 1 233 ? 6.888 1.659 -34.958 1.00 65.12 233 GLY A C 1
ATOM 1978 O O . GLY A 1 233 ? 6.076 2.544 -35.223 1.00 65.12 233 GLY A O 1
ATOM 1979 N N . ILE A 1 234 ? 7.900 1.829 -34.098 1.00 50.97 234 ILE A N 1
ATOM 1980 C CA . ILE A 1 234 ? 8.402 3.139 -33.638 1.00 50.97 234 ILE A CA 1
ATOM 1981 C C . ILE A 1 234 ? 9.663 3.493 -34.425 1.00 50.97 234 ILE A C 1
ATOM 1983 O O . ILE A 1 234 ? 10.486 2.572 -34.633 1.00 50.97 234 ILE A O 1
#

Radius of gyration: 23.66 Å; Cα contacts (8 Å, |Δi|>4): 168; chains: 1; bounding box: 65×34×68 Å

Secondary structure (DSSP, 8-state):
-HHHHHHHHHHHHHHHHHHHHTTSS-HHHHHHHHHHHHHHHHHHHSSS--HHHHHHHHHHHHHHHHHHHHHHHHH---TTHIIIIIHHHHHHHHHHHHHHHH-TT-HHHHHHHHHHHHHTT-HHHHHHHHHHHHHH-TT-HHHHHHHHHHHHHTT--HHHHHHHHHHHHHH-TT-HHHHHHHHHHHHHHHHHHHHHHHHHT--TTS--HHHHHHHTTHHHHHHHHHHHHHSTT-

Solvent-accessible surface area (backbone atoms only — not comparable to full-atom values): 13047 Å² total; per-residue (Å²): 116,65,66,62,47,49,51,57,49,59,72,48,45,65,40,45,54,50,35,39,75,72,64,72,38,53,73,69,53,45,51,51,50,50,56,52,49,53,55,46,47,58,51,66,66,40,93,76,66,58,71,63,59,54,52,53,47,47,52,50,53,52,52,50,51,51,52,53,52,58,42,34,67,72,72,68,58,69,79,65,47,60,65,40,56,44,51,54,49,53,49,47,52,51,53,46,53,57,46,43,74,72,46,65,85,45,62,67,60,54,51,55,49,39,54,53,31,54,77,70,66,40,58,74,57,34,56,55,49,45,54,55,50,41,73,73,46,58,89,42,61,69,58,40,51,52,46,23,51,44,28,40,75,75,61,70,32,61,67,60,18,50,50,44,42,53,53,40,38,74,71,40,58,67,41,62,72,54,49,51,51,48,36,52,50,45,49,53,48,24,50,55,49,51,53,51,41,65,75,68,68,65,66,90,86,81,71,59,73,69,61,51,43,41,58,76,38,51,58,33,52,54,48,50,53,52,43,50,72,48,37,84,88,121

Mean predicted aligned error: 7.49 Å

InterPro domains:
  IPR003107 HAT (Half-A-TPR) repeat [SM00386] (121-153)
  IPR003107 HAT (Half-A-TPR) repeat [SM00386] (156-188)
  IPR011990 Tetratricopeptide-like helical domain superfamily [G3DSA:1.25.40.10] (29-233)
  IPR011990 Tetratricopeptide-like helical domain superfamily [SSF48452] (21-196)
  IPR013949 U3 small nucleolar RNA-associated protein 6 [PTHR23271] (1-232)
  IPR055347 U3 small nucleolar RNA-associated protein 6, N-terminal [PF08640] (9-90)

pLDDT: mean 86.24, std 8.79, range [50.22, 95.5]

Nearest PDB structures (foldseek):
  7mq8-assembly1_LP  TM=9.480E-01  e=2.258E-14  Homo sapiens
  7mqa-assembly1_LP  TM=9.465E-01  e=4.912E-14  Homo sapiens
  5oql-assembly1_E  TM=8.772E-0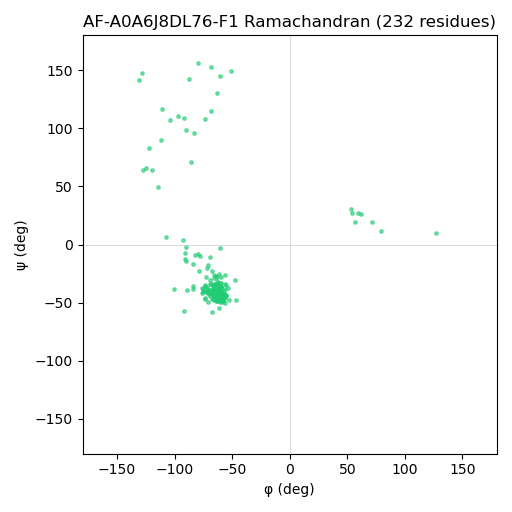1  e=7.479E-09  Thermochaetoides thermophila DSM 1495
  5gap-assembly1_J  TM=4.534E-01  e=1.615E-02  Saccharomyces cerevisiae
  4buj-assembly2_F  TM=3.766E-01  e=2.090E-01  Saccharomyces cerevisiae S288C

Foldseek 3Di:
DVVVLVVVLVLCVVLLVVCCVQVLDPPVVSVVVSVVSSVLSVQCPDPDHDLVSLVVVLVVLVVVLVSSVVSCVVVVDCPCVCVHNVSSVVVSVVSLVVSCVVCVVDPVSLVVSLVSCVVVLVLVVNLVSLVVNCVSVLPDLVSLLVSLVCCVPRVVCNPSSLVSLVSSCVSVVQDPVSLVSNLVSLVVVLVVLVVVCVVVVDDPPDDDPVNVCSNVSVVSVVSVVSSCVSHPPD

Organism: Mytilus coruscus (NCBI:txid42192)